Protein AF-A0A7S3AK53-F1 (afdb_monomer_lite)

Radius of gyration: 25.68 Å; chains: 1; bounding box: 41×92×66 Å

Foldseek 3Di:
DDPPPDPDQDAQWDFPDWDPADDPRAIWTWTAGPVRDIDIDGPVRVVQSVVCSVVVNPDDDPVRVVVVVVVVVVVVVVVVVVVVVVPDPDPDDDDPDPDPDDPPPPPDPPPDLAPDPVLVVVLVVLQDQDPVVPDDNPPVSVVVSVVVVVLSCVQCVCVVVVHPHDPQDPVNVVVVVCSRDPNNPPPPDDPPPPPPDDDDDD

Structure (mmCIF, N/CA/C/O backbone):
data_AF-A0A7S3AK53-F1
#
_entry.id   AF-A0A7S3AK53-F1
#
loop_
_atom_site.group_PDB
_atom_site.id
_atom_site.type_symbol
_atom_site.label_atom_id
_atom_site.label_alt_id
_atom_site.label_comp_id
_atom_site.label_asym_id
_atom_site.label_entity_id
_atom_site.label_seq_id
_atom_site.pdbx_PDB_ins_code
_atom_site.Cartn_x
_atom_site.Cartn_y
_atom_site.Cartn_z
_atom_site.occupancy
_atom_site.B_iso_or_equiv
_atom_site.auth_seq_id
_atom_site.auth_comp_id
_atom_site.auth_asym_id
_atom_site.auth_atom_id
_atom_site.pdbx_PDB_model_num
ATOM 1 N N . ALA A 1 1 ? 7.100 -29.894 -33.926 1.00 52.00 1 ALA A N 1
ATOM 2 C CA . ALA A 1 1 ? 5.990 -29.641 -32.998 1.00 52.00 1 ALA A CA 1
ATOM 3 C C . ALA A 1 1 ? 6.357 -28.354 -32.298 1.00 52.00 1 ALA A C 1
ATOM 5 O O . ALA A 1 1 ? 7.276 -28.372 -31.493 1.00 52.00 1 ALA A O 1
ATOM 6 N N . ASP A 1 2 ? 5.784 -27.243 -32.753 1.00 46.38 2 ASP A N 1
ATOM 7 C CA . ASP A 1 2 ? 5.937 -25.956 -32.084 1.00 46.38 2 ASP A CA 1
ATOM 8 C C . ASP A 1 2 ? 5.283 -26.077 -30.711 1.00 46.38 2 ASP A C 1
ATOM 10 O O . ASP A 1 2 ? 4.064 -26.236 -30.612 1.00 46.38 2 ASP A O 1
ATOM 14 N N . GLU A 1 3 ? 6.096 -26.067 -29.656 1.00 56.81 3 GLU A N 1
ATOM 15 C CA . GLU A 1 3 ? 5.596 -25.744 -28.330 1.00 56.81 3 GLU A CA 1
ATOM 16 C C . GLU A 1 3 ? 5.161 -24.284 -28.382 1.00 56.81 3 GLU A C 1
ATOM 18 O O . GLU A 1 3 ? 5.974 -23.366 -28.295 1.00 56.81 3 GLU A O 1
ATOM 23 N N . ALA A 1 4 ? 3.864 -24.072 -28.604 1.00 61.00 4 ALA A N 1
ATOM 24 C CA . ALA A 1 4 ? 3.230 -22.797 -28.338 1.00 61.00 4 ALA A CA 1
ATOM 25 C C . ALA A 1 4 ? 3.468 -22.494 -26.854 1.00 61.00 4 ALA A C 1
ATOM 27 O O . ALA A 1 4 ? 2.777 -23.034 -25.990 1.00 61.00 4 ALA A O 1
ATOM 28 N N . GLY A 1 5 ? 4.515 -21.711 -26.574 1.00 64.50 5 GLY A N 1
ATOM 29 C CA . GLY A 1 5 ? 4.883 -21.299 -25.229 1.00 64.50 5 GLY A CA 1
ATOM 30 C C . GLY A 1 5 ? 3.652 -20.723 -24.552 1.00 64.50 5 GLY A C 1
ATOM 31 O O . GLY A 1 5 ? 3.044 -19.782 -25.068 1.00 64.50 5 GLY A O 1
ATOM 32 N N . ALA A 1 6 ? 3.247 -21.340 -23.442 1.00 62.72 6 ALA A N 1
ATOM 33 C CA . ALA A 1 6 ? 2.155 -20.823 -22.639 1.00 62.72 6 ALA A CA 1
ATOM 34 C C . ALA A 1 6 ? 2.450 -19.347 -22.323 1.00 62.72 6 ALA A C 1
ATOM 36 O O . ALA A 1 6 ? 3.611 -19.012 -22.058 1.00 62.72 6 ALA A O 1
ATOM 37 N N . PRO A 1 7 ? 1.444 -18.459 -22.399 1.00 66.56 7 PRO A N 1
ATOM 38 C CA . PRO A 1 7 ? 1.654 -17.056 -22.086 1.00 66.56 7 PRO A CA 1
ATOM 39 C C . PRO A 1 7 ? 2.270 -16.968 -20.690 1.00 66.56 7 PRO A C 1
ATOM 41 O O . PRO A 1 7 ? 1.772 -17.599 -19.757 1.00 66.56 7 PRO A O 1
ATOM 44 N N . ALA A 1 8 ? 3.379 -16.235 -20.571 1.00 70.00 8 ALA A N 1
ATOM 45 C CA . ALA A 1 8 ? 3.994 -15.972 -19.281 1.00 70.00 8 ALA A CA 1
ATOM 46 C C . ALA A 1 8 ? 2.920 -15.361 -18.381 1.00 70.00 8 ALA A C 1
ATOM 48 O O . ALA A 1 8 ? 2.360 -14.312 -18.703 1.00 70.00 8 ALA A O 1
ATOM 49 N N . VAL A 1 9 ? 2.567 -16.069 -17.311 1.00 70.38 9 VAL A N 1
ATOM 50 C CA . VAL A 1 9 ? 1.555 -15.579 -16.386 1.00 70.38 9 VAL A CA 1
ATOM 51 C C . VAL A 1 9 ? 2.187 -14.426 -15.620 1.00 70.38 9 VAL A C 1
ATOM 53 O O . VAL A 1 9 ? 3.194 -14.612 -14.942 1.00 70.38 9 VAL A O 1
ATOM 56 N N . VAL A 1 10 ? 1.634 -13.230 -15.793 1.00 81.19 10 VAL A N 1
ATOM 57 C CA . VAL A 1 10 ? 2.108 -12.019 -15.123 1.00 81.19 10 VAL A CA 1
ATOM 58 C C . VAL A 1 10 ? 1.476 -11.980 -13.732 1.00 81.19 10 VAL A C 1
ATOM 60 O O . VAL A 1 10 ? 0.258 -12.092 -13.610 1.00 81.19 10 VAL A O 1
ATOM 63 N N . SER A 1 11 ? 2.303 -11.874 -12.694 1.00 87.62 11 SER A N 1
ATOM 64 C CA . SER A 1 11 ? 1.896 -11.687 -11.296 1.00 87.62 11 SER A CA 1
ATOM 65 C C . SER A 1 11 ? 2.537 -10.420 -10.748 1.00 87.62 11 SER A C 1
ATOM 67 O O . SER A 1 11 ? 3.698 -10.166 -11.061 1.00 87.62 11 SER A O 1
ATOM 69 N N . ASP A 1 12 ? 1.835 -9.707 -9.870 1.00 87.75 12 ASP A N 1
ATOM 70 C CA . ASP A 1 12 ? 2.357 -8.492 -9.226 1.00 87.75 12 ASP A CA 1
ATOM 71 C C . ASP A 1 12 ? 3.401 -8.791 -8.127 1.00 87.75 12 ASP A C 1
ATOM 73 O O . ASP A 1 12 ? 4.141 -7.909 -7.706 1.00 87.75 12 ASP A O 1
ATOM 77 N N . GLY A 1 13 ? 3.503 -10.043 -7.665 1.00 93.44 13 GLY A N 1
ATOM 78 C CA . GLY A 1 13 ? 4.504 -10.454 -6.681 1.00 93.44 13 GLY A CA 1
ATOM 79 C C . GLY A 1 13 ? 4.396 -11.920 -6.266 1.00 93.44 13 GLY A C 1
ATOM 80 O O . GLY A 1 13 ? 3.657 -12.706 -6.864 1.00 93.44 13 GLY A O 1
ATOM 81 N N . VAL A 1 14 ? 5.156 -12.290 -5.234 1.00 95.81 14 VAL A N 1
ATOM 82 C CA . VAL A 1 14 ? 5.250 -13.655 -4.697 1.00 95.81 14 VAL A CA 1
ATOM 83 C C . VAL A 1 14 ? 5.055 -13.640 -3.184 1.00 95.81 14 VAL A C 1
ATOM 85 O O . VAL A 1 14 ? 5.662 -12.837 -2.481 1.00 95.81 14 VAL A O 1
ATOM 88 N N . ILE A 1 15 ? 4.257 -14.578 -2.669 1.00 97.25 15 ILE A N 1
ATOM 89 C CA . ILE A 1 15 ? 4.170 -14.838 -1.229 1.00 97.25 15 ILE A CA 1
ATOM 90 C C . ILE A 1 15 ? 5.461 -15.525 -0.778 1.00 97.25 15 ILE A C 1
ATOM 92 O O . ILE A 1 15 ? 5.716 -16.681 -1.121 1.00 97.25 15 ILE A O 1
ATOM 96 N N . ALA A 1 16 ? 6.281 -14.804 -0.023 1.00 97.19 16 ALA A N 1
ATOM 97 C CA . ALA A 1 16 ? 7.589 -15.250 0.443 1.00 97.19 16 ALA A CA 1
ATOM 98 C C . ALA A 1 16 ? 7.561 -15.781 1.887 1.00 97.19 16 ALA A C 1
ATOM 100 O O . ALA A 1 16 ? 8.465 -16.517 2.286 1.00 97.19 16 ALA A O 1
ATOM 101 N N . GLY A 1 17 ? 6.526 -15.452 2.665 1.00 96.88 17 GLY A N 1
ATOM 102 C CA . GLY A 1 17 ? 6.406 -15.883 4.055 1.00 96.88 17 GLY A CA 1
ATOM 103 C C . GLY A 1 17 ? 4.968 -15.950 4.554 1.00 96.88 17 GLY A C 1
ATOM 104 O O . GLY A 1 17 ? 4.041 -15.440 3.930 1.00 96.88 17 GLY A O 1
ATOM 105 N N . TRP A 1 18 ? 4.791 -16.603 5.700 1.00 97.69 18 TRP A N 1
ATOM 106 C CA . TRP A 1 18 ? 3.517 -16.696 6.405 1.00 97.69 18 TRP A CA 1
ATOM 107 C C . TRP A 1 18 ? 3.760 -16.633 7.912 1.00 97.69 18 TRP A C 1
ATOM 109 O O . TRP A 1 18 ? 4.596 -17.368 8.445 1.00 97.69 18 TRP A O 1
ATOM 119 N N . LEU A 1 19 ? 3.010 -15.763 8.578 1.00 97.19 19 LEU A N 1
ATOM 120 C CA . LEU A 1 19 ? 2.943 -15.616 10.019 1.00 97.19 19 LEU A CA 1
ATOM 121 C C . LEU A 1 19 ? 1.582 -16.158 10.496 1.00 97.19 19 LEU A C 1
ATOM 123 O O . LEU A 1 19 ? 0.539 -15.633 10.094 1.00 97.19 19 LEU A O 1
ATOM 127 N N . PRO A 1 20 ? 1.550 -17.225 11.315 1.00 97.31 20 PRO A N 1
ATOM 128 C CA . PRO A 1 20 ? 0.297 -17.734 11.857 1.00 97.31 20 PRO A CA 1
ATOM 129 C C . PRO A 1 20 ? -0.343 -16.715 12.808 1.00 97.31 20 PRO A C 1
ATOM 131 O O . PRO A 1 20 ? 0.353 -15.918 13.428 1.00 97.31 20 PRO A O 1
ATOM 134 N N . ALA A 1 21 ? -1.667 -16.792 12.956 1.00 96.94 21 ALA A N 1
ATOM 135 C CA . ALA A 1 21 ? -2.402 -16.000 13.939 1.00 96.94 21 ALA A CA 1
ATOM 136 C C . ALA A 1 21 ? -1.905 -16.294 15.367 1.00 96.94 21 ALA A C 1
ATOM 138 O O . ALA A 1 21 ? -1.692 -17.460 15.723 1.00 96.94 21 ALA A O 1
ATOM 139 N N . GLU A 1 22 ? -1.777 -15.254 16.191 1.00 97.06 22 GLU A N 1
ATOM 140 C CA . GLU A 1 22 ? -1.340 -15.358 17.584 1.00 97.06 22 GLU A CA 1
ATOM 141 C C . GLU A 1 22 ? -2.233 -14.502 18.494 1.00 97.06 22 GLU A C 1
ATOM 143 O O . GLU A 1 22 ? -2.277 -13.281 18.401 1.00 97.06 22 GLU A O 1
ATOM 148 N N . GLY A 1 23 ? -2.966 -15.150 19.405 1.00 95.31 23 GLY A N 1
ATOM 149 C CA . GLY A 1 23 ? -3.881 -14.452 20.310 1.00 95.31 23 GLY A CA 1
ATOM 150 C C . GLY A 1 23 ? -5.032 -13.769 19.566 1.00 95.31 23 GLY A C 1
ATOM 151 O O . GLY A 1 23 ? -5.840 -14.450 18.935 1.00 95.31 23 GLY A O 1
ATOM 152 N N . ASP A 1 24 ? -5.104 -12.443 19.691 1.00 94.75 24 ASP A N 1
ATOM 153 C CA . ASP A 1 24 ? -6.091 -11.597 19.008 1.00 94.75 24 ASP A CA 1
ATOM 154 C C . ASP A 1 24 ? -5.589 -11.091 17.639 1.00 94.75 24 ASP A C 1
ATOM 156 O O . ASP A 1 24 ? -6.351 -10.448 16.913 1.00 94.75 24 ASP A O 1
ATOM 160 N N . ASP A 1 25 ? -4.332 -11.378 17.280 1.00 94.38 25 ASP A N 1
ATOM 161 C CA . ASP A 1 25 ? -3.740 -10.980 16.004 1.00 94.38 25 ASP A CA 1
ATOM 162 C C . ASP A 1 25 ? -4.103 -11.981 14.896 1.00 94.38 25 ASP A C 1
ATOM 164 O O . ASP A 1 25 ? -4.091 -13.204 15.084 1.00 94.38 25 ASP A O 1
ATOM 168 N N . GLU A 1 26 ? -4.430 -11.459 13.714 1.00 95.56 26 GLU A N 1
ATOM 169 C CA . GLU A 1 26 ? -4.753 -12.269 12.543 1.00 95.56 26 GLU A CA 1
ATOM 170 C C . GLU A 1 26 ? -3.503 -12.852 11.869 1.00 95.56 26 GLU A C 1
ATOM 172 O O . GLU A 1 26 ? -2.379 -12.403 12.083 1.00 95.56 26 GLU A O 1
ATOM 177 N N . ALA A 1 27 ? -3.694 -13.898 11.063 1.00 97.50 27 ALA A N 1
ATOM 178 C CA . ALA A 1 27 ? -2.603 -14.450 10.269 1.00 97.50 27 ALA A CA 1
ATOM 179 C C . ALA A 1 27 ? -2.217 -13.469 9.154 1.00 97.50 27 ALA A C 1
ATOM 181 O O . ALA A 1 27 ? -3.100 -12.885 8.524 1.00 97.50 27 ALA A O 1
ATOM 182 N N . LEU A 1 28 ? -0.917 -13.359 8.880 1.00 97.94 28 LEU A N 1
ATOM 183 C CA . LEU A 1 28 ? -0.369 -12.474 7.853 1.00 97.94 28 LEU A CA 1
ATOM 184 C C . LEU A 1 28 ? 0.479 -13.258 6.849 1.00 97.94 28 LEU A C 1
ATOM 186 O O . LEU A 1 28 ? 1.151 -14.232 7.193 1.00 97.94 28 LEU A O 1
ATOM 190 N N . TRP A 1 29 ? 0.463 -12.828 5.597 1.00 98.38 29 TRP A N 1
ATOM 191 C CA . TRP A 1 29 ? 1.249 -13.379 4.504 1.00 98.38 29 TRP A CA 1
ATOM 192 C C . TRP A 1 29 ? 2.168 -12.302 3.964 1.00 98.38 29 TRP A C 1
ATOM 194 O O . TRP A 1 29 ? 1.720 -11.265 3.497 1.00 98.38 29 TRP A O 1
ATOM 204 N N . TYR A 1 30 ? 3.459 -12.583 3.993 1.00 97.94 30 TYR A N 1
ATOM 205 C CA . TYR A 1 30 ? 4.471 -11.658 3.522 1.00 97.94 30 TYR A CA 1
ATOM 206 C C . TYR A 1 30 ? 4.622 -11.797 2.004 1.00 97.94 30 TYR A C 1
ATOM 208 O O . TYR A 1 30 ? 4.977 -12.875 1.509 1.00 97.94 30 TYR A O 1
ATOM 216 N N . MET A 1 31 ? 4.331 -10.722 1.274 1.00 97.38 31 MET A N 1
ATOM 217 C CA . MET A 1 31 ? 4.410 -10.609 -0.180 1.00 97.38 31 MET A CA 1
ATOM 218 C C . MET A 1 31 ? 5.578 -9.709 -0.586 1.00 97.38 31 MET A C 1
ATOM 220 O O . MET A 1 31 ? 5.792 -8.645 -0.012 1.00 97.38 31 MET A O 1
ATOM 224 N N . VAL A 1 32 ? 6.313 -10.138 -1.612 1.00 97.00 32 VAL A N 1
ATOM 225 C CA . VAL A 1 32 ? 7.367 -9.347 -2.256 1.00 97.00 32 VAL A CA 1
ATOM 226 C C . VAL A 1 32 ? 6.955 -9.078 -3.699 1.00 97.00 32 VAL A C 1
ATOM 228 O O . VAL A 1 32 ? 6.713 -10.022 -4.459 1.00 97.00 32 VAL A O 1
ATOM 231 N N . HIS A 1 33 ? 6.858 -7.803 -4.062 1.00 93.50 33 HIS A N 1
ATOM 232 C CA . HIS A 1 33 ? 6.556 -7.340 -5.413 1.00 93.50 33 HIS A CA 1
ATOM 233 C C . HIS A 1 33 ? 7.768 -7.449 -6.345 1.00 93.50 33 HIS A C 1
ATOM 235 O O . HIS A 1 33 ? 8.908 -7.641 -5.915 1.00 93.50 33 HIS A O 1
ATOM 241 N N . ASP A 1 34 ? 7.527 -7.356 -7.651 1.00 91.31 34 ASP A N 1
ATOM 242 C CA . ASP A 1 34 ? 8.571 -7.436 -8.679 1.00 91.31 34 ASP A CA 1
ATOM 243 C C . ASP A 1 34 ? 9.552 -6.247 -8.661 1.00 91.31 34 ASP A C 1
ATOM 245 O O . ASP A 1 34 ? 10.711 -6.393 -9.058 1.00 91.31 34 ASP A O 1
ATOM 249 N N . ASP A 1 35 ? 9.118 -5.095 -8.151 1.00 88.56 35 ASP A N 1
ATOM 250 C CA . ASP A 1 35 ? 9.942 -3.906 -7.920 1.00 88.56 35 ASP A CA 1
ATOM 251 C C . ASP A 1 35 ? 10.745 -3.948 -6.605 1.00 88.56 35 ASP A C 1
ATOM 253 O O . ASP A 1 35 ? 11.570 -3.062 -6.355 1.00 88.56 35 ASP A O 1
ATOM 257 N N . GLY A 1 36 ? 10.565 -5.008 -5.811 1.00 92.50 36 GLY A N 1
ATOM 258 C CA . GLY A 1 36 ? 11.203 -5.199 -4.515 1.00 92.50 36 GLY A CA 1
ATOM 259 C C . GLY A 1 36 ? 10.489 -4.509 -3.353 1.00 92.50 36 GLY A C 1
ATOM 260 O O . GLY A 1 36 ? 11.028 -4.544 -2.247 1.00 92.50 36 GLY A O 1
ATOM 261 N N . ASP A 1 37 ? 9.316 -3.899 -3.569 1.00 92.94 37 ASP A N 1
ATOM 262 C CA . ASP A 1 37 ? 8.464 -3.456 -2.467 1.00 92.94 37 ASP A CA 1
ATOM 263 C C . ASP A 1 37 ? 7.910 -4.678 -1.705 1.00 92.94 37 ASP A C 1
ATOM 265 O O . ASP A 1 37 ? 7.676 -5.754 -2.261 1.00 92.94 37 ASP A O 1
ATOM 269 N N . GLU A 1 38 ? 7.722 -4.507 -0.399 1.00 96.12 38 GLU A N 1
ATOM 270 C CA . GLU A 1 38 ? 7.315 -5.565 0.526 1.00 96.12 38 GLU A CA 1
ATOM 271 C C . GLU A 1 38 ? 6.013 -5.163 1.228 1.00 96.12 38 GLU A C 1
ATOM 273 O O . GLU A 1 38 ? 5.897 -4.037 1.726 1.00 96.12 38 GLU A O 1
ATOM 278 N N . GLU A 1 39 ? 5.044 -6.077 1.288 1.00 95.31 39 GLU A N 1
ATOM 279 C CA . GLU A 1 39 ? 3.745 -5.864 1.934 1.00 95.31 39 GLU A CA 1
ATOM 280 C C . GLU A 1 39 ? 3.320 -7.106 2.735 1.00 95.31 39 GLU A C 1
ATOM 282 O O . GLU A 1 39 ? 3.565 -8.241 2.327 1.00 95.31 39 GLU A O 1
ATOM 287 N N . ASP A 1 40 ? 2.667 -6.894 3.878 1.00 97.38 40 ASP A N 1
ATOM 288 C CA . ASP A 1 40 ? 2.007 -7.954 4.642 1.00 97.38 40 ASP A CA 1
ATOM 289 C C . ASP A 1 40 ? 0.517 -7.950 4.297 1.00 97.38 40 ASP A C 1
ATOM 291 O O . ASP A 1 40 ? -0.142 -6.918 4.424 1.00 97.38 40 ASP A O 1
ATOM 295 N N . LEU A 1 41 ? -0.000 -9.100 3.876 1.00 97.31 41 LEU A N 1
ATOM 296 C CA . LEU A 1 41 ? -1.393 -9.295 3.492 1.00 97.31 41 LEU A CA 1
ATOM 297 C C . LEU A 1 41 ? -2.143 -10.109 4.538 1.00 97.31 41 LEU A C 1
ATOM 299 O O . LEU A 1 41 ? -1.621 -11.101 5.050 1.00 97.31 41 LEU A O 1
ATOM 303 N N . ASP A 1 42 ? -3.397 -9.766 4.792 1.00 97.25 42 ASP A N 1
ATOM 304 C CA . ASP A 1 42 ? -4.290 -10.624 5.568 1.00 97.25 42 ASP A CA 1
ATOM 305 C C . ASP A 1 42 ? -4.885 -11.776 4.723 1.00 97.25 42 ASP A C 1
ATOM 307 O O . ASP A 1 42 ? -4.704 -11.884 3.505 1.00 97.25 42 ASP A O 1
ATOM 311 N N . ALA A 1 43 ? -5.625 -12.681 5.371 1.00 96.94 43 ALA A N 1
ATOM 312 C CA . ALA A 1 43 ? -6.207 -13.854 4.710 1.00 96.94 43 ALA A CA 1
ATOM 313 C C . ALA A 1 43 ? -7.207 -13.503 3.592 1.00 96.94 43 ALA A C 1
ATOM 315 O O . ALA A 1 43 ? -7.353 -14.256 2.623 1.00 96.94 43 ALA A O 1
ATOM 316 N N . ILE A 1 44 ? -7.936 -12.395 3.744 1.00 97.19 44 ILE A N 1
ATOM 317 C CA . ILE A 1 44 ? -8.929 -11.929 2.776 1.00 97.19 44 ILE A CA 1
ATOM 318 C C . ILE A 1 44 ? -8.207 -11.335 1.564 1.00 97.19 44 ILE A C 1
ATOM 320 O O . ILE A 1 44 ? -8.545 -11.683 0.431 1.00 97.19 44 ILE A O 1
ATOM 324 N N . GLU A 1 45 ? -7.186 -10.511 1.790 1.00 97.25 45 GLU A N 1
ATOM 325 C CA . GLU A 1 45 ? -6.348 -9.916 0.745 1.00 97.25 45 GLU A CA 1
ATOM 326 C C . GLU A 1 45 ? -5.635 -10.983 -0.092 1.00 97.25 45 GLU A C 1
ATOM 328 O O . GLU A 1 45 ? -5.700 -10.940 -1.322 1.00 97.25 45 GLU A O 1
ATOM 333 N N . VAL A 1 46 ? -5.057 -12.010 0.542 1.00 97.00 46 VAL A N 1
ATOM 334 C CA . VAL A 1 46 ? -4.471 -13.161 -0.171 1.00 97.00 46 VAL A CA 1
ATOM 335 C C . VAL A 1 46 ? -5.524 -13.899 -0.992 1.00 97.00 46 VAL A C 1
ATOM 337 O O . VAL A 1 46 ? -5.270 -14.273 -2.139 1.00 97.00 46 VAL A O 1
ATOM 340 N N . GLY A 1 47 ? -6.723 -14.098 -0.437 1.00 96.88 47 GLY A N 1
ATOM 341 C CA . GLY A 1 47 ? -7.834 -14.724 -1.152 1.00 96.88 47 GLY A CA 1
ATOM 342 C C . GLY A 1 47 ? -8.210 -13.960 -2.423 1.00 96.88 47 GLY A C 1
ATOM 343 O O . GLY A 1 47 ? -8.391 -14.568 -3.481 1.00 96.88 47 GLY A O 1
ATOM 344 N N . PHE A 1 48 ? -8.269 -12.631 -2.339 1.00 96.56 48 PHE A N 1
ATOM 345 C CA . PHE A 1 48 ? -8.507 -11.769 -3.492 1.00 96.56 48 PHE A CA 1
ATOM 346 C C . PHE A 1 48 ? -7.357 -11.802 -4.499 1.00 96.56 48 PHE A C 1
ATOM 348 O O . PHE A 1 48 ? -7.615 -11.964 -5.689 1.00 96.56 48 PHE A O 1
ATOM 355 N N . ALA A 1 49 ? -6.102 -11.731 -4.049 1.00 94.56 49 ALA A N 1
ATOM 356 C CA . ALA A 1 49 ? -4.930 -11.793 -4.921 1.00 94.56 49 ALA A CA 1
ATOM 357 C C . ALA A 1 49 ? -4.872 -13.111 -5.716 1.00 94.56 49 ALA A C 1
ATOM 359 O O . ALA A 1 49 ? -4.698 -13.101 -6.936 1.00 94.56 49 ALA A O 1
ATOM 360 N N . VAL A 1 50 ? -5.106 -14.250 -5.053 1.00 94.88 50 VAL A N 1
ATOM 361 C CA . VAL A 1 50 ? -5.139 -15.571 -5.702 1.00 94.88 50 VAL A CA 1
ATOM 362 C C . VAL A 1 50 ? -6.293 -15.674 -6.702 1.00 94.88 50 VAL A C 1
ATOM 364 O O . VAL A 1 50 ? -6.099 -16.190 -7.804 1.00 94.88 50 VAL A O 1
ATOM 367 N N . ALA A 1 51 ? -7.482 -15.170 -6.355 1.00 95.06 51 ALA A N 1
ATOM 368 C CA . ALA A 1 51 ? -8.625 -15.155 -7.267 1.00 95.06 51 ALA A CA 1
ATOM 369 C C . ALA A 1 51 ? -8.372 -14.251 -8.486 1.00 95.06 51 ALA A C 1
ATOM 371 O O . ALA A 1 51 ? -8.617 -14.665 -9.618 1.00 95.06 51 ALA A O 1
ATOM 372 N N . ASN A 1 52 ? -7.820 -13.053 -8.273 1.00 93.75 52 ASN A N 1
ATOM 373 C CA . ASN A 1 52 ? -7.445 -12.123 -9.337 1.00 93.75 52 ASN A CA 1
ATOM 374 C C . ASN A 1 52 ? -6.434 -12.750 -10.296 1.00 93.75 52 ASN A C 1
ATOM 376 O O . ASN A 1 52 ? -6.631 -12.686 -11.508 1.00 93.75 52 ASN A O 1
ATOM 380 N N . TYR A 1 53 ? -5.413 -13.423 -9.764 1.00 92.44 53 TYR A N 1
ATOM 381 C CA . TYR A 1 53 ? -4.424 -14.133 -10.566 1.00 92.44 53 TYR A CA 1
ATOM 382 C C . TYR A 1 53 ? -5.046 -15.280 -11.375 1.00 92.44 53 TYR A C 1
ATOM 384 O O . TYR A 1 53 ? -4.823 -15.383 -12.581 1.00 92.44 53 TYR A O 1
ATOM 392 N N . ALA A 1 54 ? -5.877 -16.114 -10.741 1.00 92.00 54 ALA A N 1
ATOM 393 C CA . ALA A 1 54 ? -6.536 -17.242 -11.402 1.00 92.00 54 ALA A CA 1
ATOM 394 C C . ALA A 1 54 ? -7.512 -16.803 -12.510 1.00 92.00 54 ALA A C 1
ATOM 396 O O . ALA A 1 54 ? -7.664 -17.497 -13.516 1.00 92.00 54 ALA A O 1
ATOM 397 N N . GLU A 1 55 ? -8.166 -15.654 -12.334 1.00 92.56 55 GLU A N 1
ATOM 398 C CA . GLU A 1 55 ? -9.126 -15.084 -13.285 1.00 92.56 55 GLU A CA 1
ATOM 399 C C . GLU A 1 55 ? -8.489 -14.100 -14.285 1.00 92.56 55 GLU A C 1
ATOM 401 O O . GLU A 1 55 ? -9.171 -13.621 -15.192 1.00 92.56 55 GLU A O 1
ATOM 406 N N . GLY A 1 56 ? -7.197 -13.781 -14.140 1.00 90.69 56 GLY A N 1
ATOM 407 C CA . GLY A 1 56 ? -6.503 -12.786 -14.964 1.00 90.69 56 GLY A CA 1
ATOM 408 C C . GLY A 1 56 ? -7.066 -11.366 -14.816 1.00 90.69 56 GLY A C 1
ATOM 409 O O . GLY A 1 56 ? -7.070 -10.597 -15.780 1.00 90.69 56 GLY A O 1
ATOM 410 N N . ARG A 1 57 ? -7.593 -11.016 -13.635 1.00 91.00 57 ARG A N 1
ATOM 411 C CA . ARG A 1 57 ? -8.151 -9.687 -13.351 1.00 91.00 57 ARG A CA 1
ATOM 412 C C . ARG A 1 57 ? -7.050 -8.736 -12.907 1.00 91.00 57 ARG A C 1
ATOM 414 O O . ARG A 1 57 ? -6.319 -9.022 -11.970 1.00 91.00 57 ARG A O 1
ATOM 421 N N . SER A 1 58 ? -7.011 -7.560 -13.524 1.00 86.81 58 SER A N 1
ATOM 422 C CA . SER A 1 58 ? -6.093 -6.470 -13.167 1.00 86.81 58 SER A CA 1
ATOM 423 C C . SER A 1 58 ? -6.781 -5.328 -12.405 1.00 86.81 58 SER A C 1
ATOM 425 O O . SER A 1 58 ? -6.236 -4.232 -12.292 1.00 86.81 58 SER A O 1
ATOM 427 N N . SER A 1 59 ? -8.032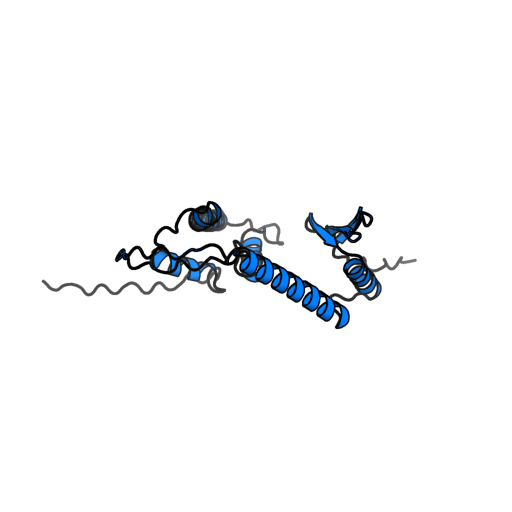 -5.520 -11.978 1.00 88.06 59 SER A N 1
ATOM 428 C CA . SER A 1 59 ? -8.858 -4.487 -11.347 1.00 88.06 59 SER A CA 1
ATOM 429 C C . SER A 1 59 ? -9.686 -5.068 -10.211 1.00 88.06 59 SER A C 1
ATOM 431 O O . SER A 1 59 ? -10.218 -6.168 -10.361 1.00 88.06 59 SER A O 1
ATOM 433 N N . HIS A 1 60 ? -9.874 -4.287 -9.143 1.00 88.31 60 HIS A N 1
ATOM 434 C CA . HIS A 1 60 ? -10.666 -4.706 -7.991 1.00 88.31 60 HIS A CA 1
ATOM 435 C C . HIS A 1 60 ? -12.103 -5.074 -8.359 1.00 88.31 60 HIS A C 1
ATOM 437 O O . HIS A 1 60 ? -12.784 -4.341 -9.084 1.00 88.31 60 HIS A O 1
ATOM 443 N N . CYS A 1 61 ? -12.586 -6.178 -7.794 1.00 92.88 61 CYS A N 1
ATOM 444 C CA . CYS A 1 61 ? -14.008 -6.492 -7.803 1.00 92.88 61 CYS A CA 1
ATOM 445 C C . CYS A 1 61 ? -14.780 -5.661 -6.757 1.00 92.88 61 CYS A C 1
ATOM 447 O O . CYS A 1 61 ? -14.203 -4.965 -5.920 1.00 92.88 61 CYS A O 1
ATOM 449 N N . GLU A 1 62 ? -16.114 -5.729 -6.785 1.00 95.81 62 GLU A N 1
ATOM 450 C CA . GLU A 1 62 ? -16.962 -5.003 -5.827 1.00 95.81 62 GLU A CA 1
ATOM 451 C C . GLU A 1 62 ? -16.703 -5.436 -4.373 1.00 95.81 62 GLU A C 1
ATOM 453 O O . GLU A 1 62 ? -16.671 -4.597 -3.472 1.00 95.81 62 GLU A O 1
ATOM 458 N N . ALA A 1 63 ? -16.450 -6.730 -4.149 1.00 96.06 63 ALA A N 1
ATOM 459 C CA . ALA A 1 63 ? -16.131 -7.261 -2.826 1.00 96.06 63 ALA A CA 1
ATOM 460 C C . ALA A 1 63 ? -14.781 -6.739 -2.301 1.00 96.06 63 ALA A C 1
ATOM 462 O O . ALA A 1 63 ? -14.701 -6.324 -1.146 1.00 96.06 63 ALA A O 1
ATOM 463 N N . GLU A 1 64 ? -13.756 -6.686 -3.157 1.00 95.94 64 GLU A N 1
ATOM 464 C CA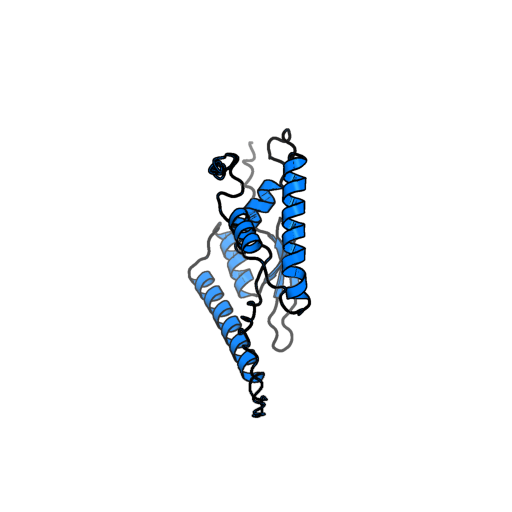 . GLU A 1 64 ? -12.448 -6.088 -2.846 1.00 95.94 64 GLU A CA 1
ATOM 465 C C . GLU A 1 64 ? -12.586 -4.604 -2.503 1.00 95.94 64 GLU A C 1
ATOM 467 O O . GLU A 1 64 ? -12.091 -4.143 -1.476 1.00 95.94 64 GLU A O 1
ATOM 472 N N . ALA A 1 65 ? -13.330 -3.849 -3.313 1.00 93.56 65 ALA A N 1
ATOM 473 C CA . ALA A 1 65 ? -13.554 -2.429 -3.064 1.00 93.56 65 ALA A CA 1
ATOM 474 C C . ALA A 1 65 ? -14.279 -2.178 -1.728 1.00 93.56 65 ALA A C 1
ATOM 476 O O . ALA A 1 65 ? -13.917 -1.262 -0.985 1.00 93.56 65 ALA A O 1
ATOM 477 N N . ALA A 1 66 ? -15.280 -3.000 -1.399 1.00 96.44 66 ALA A N 1
ATOM 478 C CA . ALA A 1 66 ? -15.987 -2.925 -0.124 1.00 96.44 66 ALA A CA 1
ATOM 479 C C . ALA A 1 66 ? -15.074 -3.265 1.065 1.00 96.44 66 ALA A C 1
ATOM 481 O O . ALA A 1 66 ? -15.155 -2.608 2.107 1.00 96.44 66 ALA A O 1
ATOM 482 N N . TYR A 1 67 ? -14.187 -4.251 0.903 1.00 94.94 67 TYR A N 1
ATOM 483 C CA . TYR A 1 67 ? -13.196 -4.616 1.910 1.00 94.94 67 TYR A CA 1
ATOM 484 C C . TYR A 1 67 ? -12.237 -3.458 2.204 1.00 94.94 67 TYR A C 1
ATOM 486 O O . TYR A 1 67 ? -12.154 -2.994 3.342 1.00 94.94 67 TYR A O 1
ATOM 494 N N . VAL A 1 68 ? -11.615 -2.901 1.163 1.00 91.88 68 VAL A N 1
ATOM 495 C CA . VAL A 1 68 ? -10.700 -1.755 1.278 1.00 91.88 68 VAL A CA 1
ATOM 496 C C . VAL A 1 68 ? -11.394 -0.555 1.934 1.00 91.88 68 VAL A C 1
ATOM 498 O O . VAL A 1 68 ? -10.825 0.103 2.808 1.00 91.88 68 VAL A O 1
ATOM 501 N N . ALA A 1 69 ? -12.654 -0.282 1.576 1.00 93.88 69 ALA A N 1
ATOM 502 C CA . ALA A 1 69 ? -13.432 0.791 2.193 1.00 93.88 69 ALA A CA 1
ATOM 503 C C . ALA A 1 69 ? -13.671 0.560 3.696 1.00 93.88 69 ALA A C 1
ATOM 505 O O . ALA A 1 69 ? -13.599 1.507 4.485 1.00 93.88 69 ALA A O 1
ATOM 506 N N . LYS A 1 70 ? -13.925 -0.689 4.109 1.00 95.62 70 LYS A N 1
ATOM 507 C CA . LYS A 1 70 ? -14.093 -1.062 5.520 1.00 95.62 70 LYS A CA 1
ATOM 508 C C . LYS A 1 70 ? -12.797 -0.848 6.307 1.00 95.62 70 LYS A C 1
ATOM 510 O O . LYS A 1 70 ? -12.843 -0.188 7.346 1.00 95.62 70 LYS A O 1
ATOM 515 N N . VAL A 1 71 ? -11.664 -1.338 5.802 1.00 93.00 71 VAL A N 1
ATOM 516 C CA . VAL A 1 71 ? -10.345 -1.176 6.444 1.00 93.00 71 VAL A CA 1
ATOM 517 C C . VAL A 1 71 ? -10.000 0.311 6.597 1.00 93.00 71 VAL A C 1
ATOM 519 O O . VAL A 1 71 ? -9.638 0.770 7.682 1.00 93.00 71 VAL A O 1
ATOM 522 N N . ALA A 1 72 ? -10.219 1.113 5.550 1.00 91.06 72 ALA A N 1
ATOM 523 C CA . ALA A 1 72 ? -9.991 2.557 5.595 1.00 91.06 72 ALA A CA 1
ATOM 524 C C . ALA A 1 72 ? -10.896 3.279 6.617 1.00 91.06 72 ALA A C 1
ATOM 526 O O . ALA A 1 72 ? -10.448 4.191 7.329 1.00 91.06 72 ALA A O 1
ATOM 527 N N . ALA A 1 73 ? -12.167 2.876 6.718 1.00 92.75 73 ALA A N 1
ATOM 528 C CA . ALA A 1 73 ? -13.101 3.424 7.698 1.00 92.75 73 ALA A CA 1
ATOM 529 C C . ALA A 1 73 ? -12.688 3.073 9.138 1.00 92.75 73 ALA A C 1
ATOM 531 O O . ALA A 1 73 ? -12.751 3.927 10.026 1.00 92.75 73 ALA A O 1
ATOM 532 N N . GLU A 1 74 ? -12.214 1.850 9.371 1.00 93.12 74 GLU A N 1
ATOM 533 C CA . GLU A 1 74 ? -11.720 1.407 10.672 1.00 93.12 74 GLU A CA 1
ATOM 534 C C . GLU A 1 74 ? -10.441 2.137 11.096 1.00 93.12 74 GLU A C 1
ATOM 536 O O . GLU A 1 74 ? -10.376 2.659 12.213 1.00 93.12 74 GLU A O 1
ATOM 541 N N . ALA A 1 75 ? -9.470 2.280 10.192 1.00 90.75 75 ALA A N 1
ATOM 542 C CA . ALA A 1 75 ? -8.264 3.067 10.441 1.00 90.75 75 ALA A CA 1
ATOM 543 C C . ALA A 1 75 ? -8.601 4.527 10.806 1.00 90.75 75 ALA A C 1
ATOM 545 O O . ALA A 1 75 ? -8.036 5.108 11.743 1.00 90.75 75 ALA A O 1
ATOM 546 N N . SER A 1 76 ? -9.585 5.111 10.114 1.00 91.06 76 SER A N 1
ATOM 547 C CA . SER A 1 76 ? -10.087 6.461 10.397 1.00 91.06 76 SER A CA 1
ATOM 548 C C . SER A 1 76 ? -10.760 6.548 11.772 1.00 91.06 76 SER A C 1
ATOM 550 O O . SER A 1 76 ? -10.516 7.495 12.526 1.00 91.06 76 SER A O 1
ATOM 552 N N . ARG A 1 77 ? -11.572 5.545 12.136 1.00 93.31 77 ARG A N 1
ATOM 553 C CA . ARG A 1 77 ? -12.214 5.443 13.456 1.00 93.31 77 ARG A CA 1
ATOM 554 C C . ARG A 1 77 ? -11.175 5.357 14.573 1.00 93.31 77 ARG A C 1
ATOM 556 O O . ARG A 1 77 ? -11.240 6.155 15.505 1.00 93.31 77 ARG A O 1
ATOM 563 N N . ARG A 1 78 ? -10.186 4.467 14.440 1.00 90.81 78 ARG A N 1
ATOM 564 C CA . ARG A 1 78 ? -9.096 4.287 15.414 1.00 90.81 78 ARG A CA 1
ATOM 565 C C . ARG A 1 78 ? -8.291 5.571 15.603 1.00 90.81 78 ARG A C 1
ATOM 567 O O . ARG A 1 78 ? -7.975 5.958 16.724 1.00 90.81 78 ARG A O 1
ATOM 574 N N . THR A 1 79 ? -8.018 6.284 14.511 1.00 87.31 79 THR A N 1
ATOM 575 C CA . THR A 1 79 ? -7.324 7.580 14.555 1.00 87.31 79 THR A CA 1
ATOM 576 C C . THR A 1 79 ? -8.129 8.634 15.324 1.00 87.31 79 THR A C 1
ATOM 578 O O . THR A 1 79 ? -7.566 9.380 16.127 1.00 87.31 79 THR A O 1
ATOM 581 N N . ARG A 1 80 ? -9.451 8.696 15.116 1.00 92.19 80 ARG A N 1
ATOM 582 C CA . ARG A 1 80 ? -10.339 9.618 15.843 1.00 92.19 80 ARG A CA 1
ATOM 583 C C . ARG A 1 80 ? -10.419 9.282 17.332 1.00 92.19 80 ARG A C 1
ATOM 585 O O . ARG A 1 80 ? -10.382 10.189 18.157 1.00 92.19 80 ARG A O 1
ATOM 592 N N . GLU A 1 81 ? -10.514 8.004 17.671 1.00 92.75 81 GLU A N 1
ATOM 593 C CA . GLU A 1 81 ? -10.570 7.535 19.056 1.00 92.75 81 GLU A CA 1
ATOM 594 C C . GLU A 1 81 ? -9.286 7.869 19.825 1.00 92.75 81 GLU A C 1
ATOM 596 O O . GLU A 1 81 ? -9.350 8.469 20.897 1.00 92.75 81 GLU A O 1
ATOM 601 N N . LEU A 1 82 ? -8.118 7.613 19.225 1.00 88.56 82 LEU A N 1
ATOM 602 C CA . LEU A 1 82 ? -6.824 8.011 19.789 1.00 88.56 82 LEU A CA 1
ATOM 603 C C . LEU A 1 82 ? -6.710 9.527 19.997 1.00 88.56 82 LEU A C 1
ATOM 605 O O . LEU A 1 82 ? -6.103 9.971 20.972 1.00 88.56 82 LEU A O 1
ATOM 609 N N . ARG A 1 83 ? -7.297 10.337 19.104 1.00 87.94 83 ARG A N 1
ATOM 610 C CA . ARG A 1 83 ? -7.344 11.797 19.272 1.00 87.94 83 ARG A CA 1
ATOM 611 C C . ARG A 1 83 ? -8.219 12.202 20.459 1.00 87.94 83 ARG A C 1
ATOM 613 O O . ARG A 1 83 ? -7.818 13.084 21.209 1.00 87.94 83 ARG A O 1
ATOM 620 N N . ASN A 1 84 ? -9.374 11.563 20.637 1.00 87.31 84 ASN A N 1
ATOM 621 C CA . ASN A 1 84 ? -10.281 11.860 21.746 1.00 87.31 84 ASN A CA 1
ATOM 622 C C . ASN A 1 84 ? -9.675 11.473 23.106 1.00 87.31 84 ASN A C 1
ATOM 624 O O . ASN A 1 84 ? -9.808 12.231 24.059 1.00 87.31 84 ASN A O 1
ATOM 628 N N . LEU A 1 85 ? -8.964 10.344 23.188 1.00 86.00 85 LEU A N 1
ATOM 629 C CA . LEU A 1 85 ? -8.283 9.893 24.412 1.00 86.00 85 LEU A CA 1
ATOM 630 C C . LEU A 1 85 ? -7.181 10.853 24.885 1.00 86.00 85 LEU A C 1
ATOM 632 O O . LEU A 1 85 ? -6.894 10.915 26.075 1.00 86.00 85 LEU A O 1
ATOM 636 N N . LYS A 1 86 ? -6.559 11.598 23.966 1.00 81.12 86 LYS A N 1
ATOM 637 C CA . LYS A 1 86 ? -5.456 12.519 24.276 1.00 81.12 86 LYS A CA 1
ATOM 638 C C . LYS A 1 86 ? -5.913 13.953 24.593 1.00 81.12 86 LYS A C 1
ATOM 640 O O . LYS A 1 86 ? -5.077 14.775 24.938 1.00 81.12 86 LYS A O 1
ATOM 645 N N . GLY A 1 87 ? -7.204 14.264 24.458 1.00 61.81 87 GLY A N 1
ATOM 646 C CA . GLY A 1 87 ? -7.744 15.630 24.528 1.00 61.81 87 GLY A CA 1
ATOM 647 C C . GLY A 1 87 ? -8.539 15.970 25.792 1.00 61.81 87 GLY A C 1
ATOM 648 O O . GLY A 1 87 ? -9.460 16.771 25.696 1.00 61.81 87 GLY A O 1
ATOM 649 N N . SER A 1 88 ? -8.247 15.345 26.936 1.00 56.81 88 SER A N 1
ATOM 650 C CA . SER A 1 88 ? -9.017 15.522 28.183 1.00 56.81 88 SER A CA 1
ATOM 651 C C . SER A 1 88 ? -8.212 16.138 29.339 1.00 56.81 88 SER A C 1
ATOM 653 O O . SER A 1 88 ? -8.641 16.007 30.480 1.00 56.81 88 SER A O 1
ATOM 655 N N . ASP A 1 89 ? -7.064 16.767 29.071 1.00 56.94 89 ASP A N 1
ATOM 656 C CA . ASP A 1 89 ? -6.145 17.227 30.129 1.00 56.94 89 ASP A CA 1
ATOM 657 C C . ASP A 1 89 ? -5.520 18.600 29.813 1.00 56.94 89 ASP A C 1
ATOM 659 O O . ASP A 1 89 ? -4.327 18.811 29.997 1.00 56.94 89 ASP A O 1
ATOM 663 N N . ASP A 1 90 ? -6.329 19.529 29.294 1.00 56.28 90 ASP A N 1
ATOM 664 C CA . ASP A 1 90 ? -6.034 20.964 29.396 1.00 56.28 90 ASP A CA 1
ATOM 665 C C . ASP A 1 90 ? -7.081 21.587 30.326 1.00 56.28 90 ASP A C 1
ATOM 667 O O . ASP A 1 90 ? -8.141 22.062 29.908 1.00 56.28 90 ASP A O 1
ATOM 671 N N . ASP A 1 91 ? -6.766 21.477 31.618 1.00 55.78 91 ASP A N 1
ATOM 672 C CA . ASP A 1 91 ? -7.157 22.418 32.662 1.00 55.78 91 ASP A CA 1
ATOM 673 C C . ASP A 1 91 ? -6.786 23.842 32.204 1.00 55.78 91 ASP A C 1
ATOM 675 O O . ASP A 1 91 ? -5.618 24.216 32.148 1.00 55.78 91 ASP A O 1
ATOM 679 N N . ASP A 1 92 ? -7.804 24.594 31.800 1.00 60.22 92 ASP A N 1
ATOM 680 C CA . ASP A 1 92 ? -8.144 25.939 32.284 1.00 60.22 92 ASP A CA 1
ATOM 681 C C . ASP A 1 92 ? -7.048 26.690 33.094 1.00 60.22 92 ASP A C 1
ATOM 683 O O . ASP A 1 92 ? -7.191 26.930 34.293 1.00 60.22 92 ASP A O 1
ATOM 687 N N . ASP A 1 93 ? -5.956 27.114 32.446 1.00 58.78 93 ASP A N 1
ATOM 688 C CA . ASP A 1 93 ? -5.089 28.188 32.959 1.00 58.78 93 ASP A CA 1
ATOM 689 C C . ASP A 1 93 ? -5.163 29.394 32.013 1.00 58.78 93 ASP A C 1
ATOM 691 O O . ASP A 1 93 ? -4.427 29.516 31.026 1.00 58.78 93 ASP A O 1
ATOM 695 N N . GLU A 1 94 ? -6.125 30.275 32.305 1.00 57.84 94 GLU A N 1
ATOM 696 C CA . GLU A 1 94 ? -6.274 31.591 31.688 1.00 57.84 94 GLU A CA 1
ATOM 697 C C . GLU A 1 94 ? -5.046 32.467 31.987 1.00 57.84 94 GLU A C 1
ATOM 699 O O . GLU A 1 94 ? -5.037 33.300 32.895 1.00 57.84 94 GLU A O 1
ATOM 704 N N . SER A 1 95 ? -3.996 32.325 31.179 1.00 52.12 95 SER A N 1
ATOM 705 C CA . SER A 1 95 ? -2.992 33.375 31.027 1.00 52.12 95 SER A CA 1
ATOM 706 C C . SER A 1 95 ? -3.329 34.219 29.797 1.00 52.12 95 SER A C 1
ATOM 708 O O . SER A 1 95 ? -3.075 33.836 28.656 1.00 52.12 95 SER A O 1
ATOM 710 N N . GLU A 1 96 ? -3.924 35.392 30.036 1.00 57.97 96 GLU A N 1
ATOM 711 C CA . GLU A 1 96 ? -4.026 36.464 29.042 1.00 57.97 96 GLU A CA 1
ATOM 712 C C . GLU A 1 96 ? -2.610 36.895 28.627 1.00 57.97 96 GLU A C 1
ATOM 714 O O . GLU A 1 96 ? -1.959 37.723 29.270 1.00 57.97 96 GLU A O 1
ATOM 719 N N . SER A 1 97 ? -2.104 36.305 27.547 1.00 51.38 97 SER A N 1
ATOM 720 C CA . SER A 1 97 ? -0.916 36.775 26.848 1.00 51.38 97 SER A CA 1
ATOM 721 C C . SER A 1 97 ? -1.298 37.069 25.403 1.00 51.38 97 SER A C 1
ATOM 723 O O . SER A 1 97 ? -1.561 36.158 24.620 1.00 51.38 97 SER A O 1
ATOM 725 N N . ASP A 1 98 ? -1.358 38.364 25.085 1.00 53.69 98 ASP A N 1
ATOM 726 C CA . ASP A 1 98 ? -1.535 38.953 23.753 1.00 53.69 98 ASP A CA 1
ATOM 727 C C . ASP A 1 98 ? -0.373 38.560 22.810 1.00 53.69 98 ASP A C 1
ATOM 729 O O . ASP A 1 98 ? 0.465 39.376 22.422 1.00 53.69 98 ASP A O 1
ATOM 733 N N . GLU A 1 99 ? -0.303 37.291 22.415 1.00 49.09 99 GLU A N 1
ATOM 734 C CA . GLU A 1 99 ? 0.408 36.875 21.212 1.00 49.09 99 GLU A CA 1
ATOM 735 C C . GLU A 1 99 ? -0.591 36.261 20.238 1.00 49.09 99 GLU A C 1
ATOM 737 O O . GLU A 1 99 ? -1.165 35.201 20.474 1.00 49.09 99 GLU A O 1
ATOM 742 N N . GLU A 1 100 ? -0.783 36.967 19.124 1.00 51.69 100 GLU A N 1
ATOM 743 C CA . GLU A 1 100 ? -1.554 36.604 17.938 1.00 51.69 100 GLU A CA 1
ATOM 744 C C . GLU A 1 100 ? -1.034 35.273 17.352 1.00 51.69 100 GLU A C 1
ATOM 746 O O . GLU A 1 100 ? -0.248 35.205 16.401 1.00 51.69 100 GLU A O 1
ATOM 751 N N . GLY A 1 101 ? -1.431 34.184 18.009 1.00 42.91 101 GLY A N 1
ATOM 752 C CA . GLY A 1 101 ? -1.049 32.814 17.732 1.00 42.91 101 GLY A CA 1
ATOM 753 C C . GLY A 1 101 ? -1.756 32.325 16.483 1.00 42.91 101 GLY A C 1
ATOM 754 O O . GLY A 1 101 ? -2.887 31.853 16.523 1.00 42.91 101 GLY A O 1
ATOM 755 N N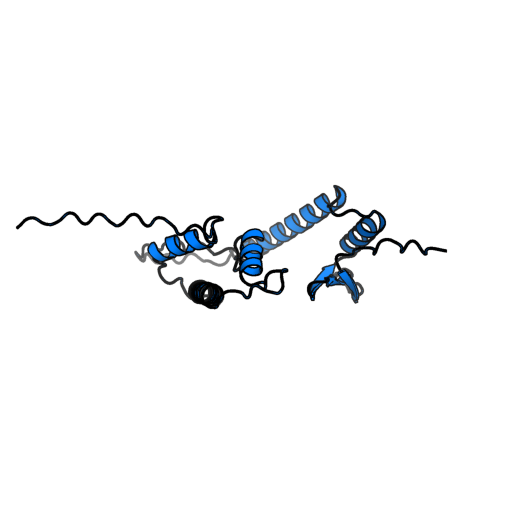 . THR A 1 102 ? -1.068 32.425 15.352 1.00 46.69 102 THR A N 1
ATOM 756 C CA . THR A 1 102 ? -1.474 31.742 14.124 1.00 46.69 102 THR A CA 1
ATOM 757 C C . THR A 1 102 ? -1.507 30.239 14.390 1.00 46.69 102 THR A C 1
ATOM 759 O O . THR A 1 102 ? -0.460 29.605 14.525 1.00 46.69 102 THR A O 1
ATOM 762 N N . GLU A 1 103 ? -2.719 29.682 14.493 1.00 43.22 103 GLU A N 1
ATOM 763 C CA . GLU A 1 103 ? -2.985 28.253 14.649 1.00 43.22 103 GLU A CA 1
ATOM 764 C C . GLU A 1 103 ? -2.157 27.467 13.628 1.00 43.22 103 GLU A C 1
ATOM 766 O O . GLU A 1 103 ? -2.436 27.435 12.425 1.00 43.22 103 GLU A O 1
ATOM 771 N N . ALA A 1 104 ? -1.068 26.863 14.104 1.00 43.22 104 ALA A N 1
ATOM 772 C CA . ALA A 1 104 ? -0.185 26.068 13.282 1.00 43.22 104 ALA A CA 1
ATOM 773 C C . ALA A 1 104 ? -0.938 24.797 12.889 1.00 43.22 104 ALA A C 1
ATOM 775 O O . ALA A 1 104 ? -0.927 23.808 13.618 1.00 43.22 104 ALA A O 1
ATOM 776 N N . ALA A 1 105 ? -1.599 24.847 11.729 1.00 46.59 105 ALA A N 1
ATOM 777 C CA . ALA A 1 105 ? -2.284 23.727 11.109 1.00 46.59 105 ALA A CA 1
ATOM 778 C C . ALA A 1 105 ? -1.413 22.467 11.204 1.00 46.59 105 ALA A C 1
ATOM 780 O O . ALA A 1 105 ? -0.365 22.350 10.554 1.00 46.59 105 ALA A O 1
ATOM 781 N N . MET A 1 106 ? -1.857 21.562 12.075 1.00 44.22 106 MET A N 1
ATOM 782 C CA . MET A 1 106 ? -1.290 20.252 12.341 1.00 44.22 106 MET A CA 1
ATOM 783 C C . MET A 1 106 ? -1.162 19.529 10.998 1.00 44.22 106 MET A C 1
ATOM 785 O O . MET A 1 106 ? -2.159 19.180 10.368 1.00 44.22 106 MET A O 1
ATOM 789 N N . VAL A 1 107 ? 0.068 19.401 10.497 1.00 43.94 107 VAL A N 1
ATOM 790 C CA . VAL A 1 107 ? 0.321 18.806 9.180 1.00 43.94 107 VAL A CA 1
ATOM 791 C C . VAL A 1 107 ? -0.153 17.346 9.231 1.00 43.94 107 VAL A C 1
ATOM 793 O O . VAL A 1 107 ? 0.303 16.611 10.112 1.00 43.94 107 VAL A O 1
ATOM 796 N N . PRO A 1 108 ? -1.069 16.906 8.345 1.00 46.72 108 PRO A N 1
ATOM 797 C CA . PRO A 1 108 ? -1.594 15.548 8.378 1.00 46.72 108 PRO A CA 1
ATOM 798 C C . PRO A 1 108 ? -0.460 14.523 8.296 1.00 46.72 108 PRO A C 1
ATOM 800 O O . PRO A 1 108 ? 0.401 14.598 7.407 1.00 46.72 108 PRO A O 1
ATOM 803 N N . ARG A 1 109 ? -0.470 13.547 9.214 1.00 39.22 109 ARG A N 1
ATOM 804 C CA . ARG A 1 109 ? 0.355 12.337 9.099 1.00 39.22 109 ARG A CA 1
ATOM 805 C C . ARG A 1 109 ? -0.007 11.682 7.764 1.00 39.22 109 ARG A C 1
ATOM 807 O O . ARG A 1 109 ? -1.165 11.345 7.551 1.00 39.22 109 ARG A O 1
ATOM 814 N N . GLY A 1 110 ? 0.955 11.600 6.847 1.00 45.62 110 GLY A N 1
ATOM 815 C CA . GLY A 1 110 ? 0.711 11.213 5.450 1.00 45.62 110 GLY A CA 1
ATOM 816 C C . GLY A 1 110 ? 1.193 12.224 4.407 1.00 45.62 110 GLY A C 1
ATOM 817 O O . GLY A 1 110 ? 1.050 11.968 3.213 1.00 45.62 110 GLY A O 1
ATOM 818 N N . SER A 1 111 ? 1.804 13.338 4.821 1.00 48.94 111 SER A N 1
ATOM 819 C CA . SER A 1 111 ? 2.508 14.249 3.908 1.00 48.94 111 SER A CA 1
ATOM 820 C C . SER A 1 111 ? 3.741 13.555 3.319 1.00 48.94 111 SER A C 1
ATOM 822 O O . SER A 1 111 ? 4.847 13.642 3.844 1.00 48.94 111 SER A O 1
ATOM 824 N N . ARG A 1 112 ? 3.525 12.781 2.254 1.00 54.72 112 ARG A N 1
ATOM 825 C CA . ARG A 1 112 ? 4.574 12.139 1.460 1.00 54.72 112 ARG A CA 1
ATOM 826 C C . ARG A 1 112 ? 5.330 13.218 0.672 1.00 54.72 112 ARG A C 1
ATOM 828 O O . ARG A 1 112 ? 4.731 14.209 0.261 1.00 54.72 112 ARG A O 1
ATOM 835 N N . LEU A 1 113 ? 6.618 12.967 0.401 1.00 58.00 113 LEU A N 1
ATOM 836 C CA . LEU A 1 113 ? 7.507 13.763 -0.476 1.00 58.00 113 LEU A CA 1
ATOM 837 C C . LEU A 1 113 ? 6.809 14.203 -1.781 1.00 58.00 113 LEU A C 1
ATOM 839 O O . LEU A 1 113 ? 7.035 15.289 -2.306 1.00 58.00 113 LEU A O 1
ATOM 843 N N . TRP A 1 114 ? 5.903 13.353 -2.268 1.00 68.44 114 TRP A N 1
ATOM 844 C CA . TRP A 1 114 ? 5.061 13.580 -3.431 1.00 68.44 114 TRP A CA 1
ATOM 845 C C . TRP A 1 114 ? 3.590 13.566 -3.011 1.00 68.44 114 TRP A C 1
ATOM 847 O O . TRP A 1 114 ? 3.112 12.555 -2.491 1.00 68.44 114 TRP A O 1
ATOM 857 N N . LEU A 1 115 ? 2.872 14.666 -3.273 1.00 58.25 115 LEU A N 1
ATOM 858 C CA . LEU A 1 115 ? 1.441 14.819 -2.959 1.00 58.25 115 LEU A CA 1
ATOM 859 C C . LEU A 1 115 ? 0.543 13.827 -3.721 1.00 58.25 115 LEU A C 1
ATOM 861 O O . LEU A 1 115 ? -0.590 13.589 -3.314 1.00 58.25 115 LEU A O 1
ATOM 865 N N . SER A 1 116 ? 1.036 13.244 -4.816 1.00 65.69 116 SER A N 1
ATOM 866 C CA . SER A 1 116 ? 0.337 12.219 -5.592 1.00 65.69 116 SER A CA 1
ATOM 867 C C . SER A 1 116 ? 1.301 11.152 -6.120 1.00 65.69 116 SER A C 1
ATOM 869 O O . SER A 1 116 ? 2.496 11.406 -6.305 1.00 65.69 116 SER A O 1
ATOM 871 N N . LYS A 1 117 ? 0.768 9.951 -6.399 1.00 64.69 117 LYS A N 1
ATOM 872 C CA . LYS A 1 117 ? 1.491 8.866 -7.092 1.00 64.69 117 LYS A CA 1
ATOM 873 C C . LYS A 1 117 ? 2.011 9.342 -8.455 1.00 64.69 117 LYS A C 1
ATOM 875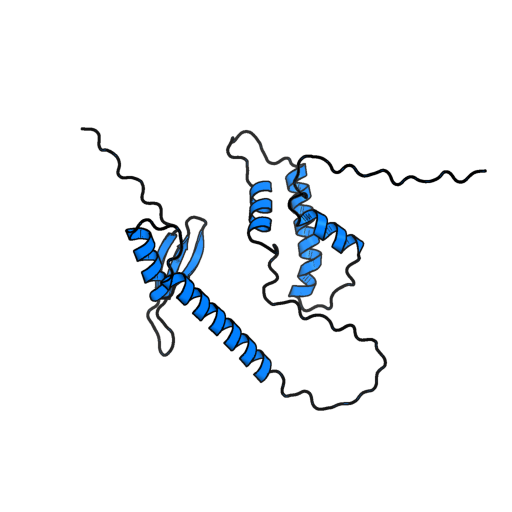 O O . LYS A 1 117 ? 3.160 9.093 -8.789 1.00 64.69 117 LYS A O 1
ATOM 880 N N . GLU A 1 118 ? 1.212 10.131 -9.173 1.00 66.25 118 GLU A N 1
ATOM 881 C CA . GLU A 1 118 ? 1.578 10.734 -10.463 1.00 66.25 118 GLU A CA 1
ATOM 882 C C . GLU A 1 118 ? 2.830 11.622 -10.373 1.00 66.25 118 GLU A C 1
ATOM 884 O O . GLU A 1 118 ? 3.715 11.529 -11.222 1.00 66.25 118 GLU A O 1
ATOM 889 N N . ALA A 1 119 ? 2.937 12.471 -9.343 1.00 64.56 119 ALA A N 1
ATOM 890 C CA . ALA A 1 119 ? 4.105 13.335 -9.162 1.00 64.56 119 ALA A CA 1
ATOM 891 C C . ALA A 1 119 ? 5.380 12.516 -8.900 1.00 64.56 119 ALA A C 1
ATOM 893 O O . ALA A 1 119 ? 6.432 12.820 -9.462 1.00 64.56 119 ALA A O 1
ATOM 894 N N . ARG A 1 120 ? 5.263 11.438 -8.114 1.00 75.44 120 ARG A N 1
ATOM 895 C CA . ARG A 1 120 ? 6.359 10.494 -7.864 1.00 75.44 120 ARG A CA 1
ATOM 896 C C . ARG A 1 120 ? 6.792 9.782 -9.142 1.00 75.44 120 ARG A C 1
ATOM 898 O O . ARG A 1 120 ? 7.977 9.795 -9.452 1.00 75.44 120 ARG A O 1
ATOM 905 N N . SER A 1 121 ? 5.843 9.232 -9.900 1.00 72.44 121 SER A N 1
ATOM 906 C CA . SER A 1 121 ? 6.134 8.544 -11.161 1.00 72.44 121 SER A CA 1
ATOM 907 C C . SER A 1 121 ? 6.789 9.476 -12.175 1.00 72.44 121 SER A C 1
ATOM 909 O O . SER A 1 121 ? 7.741 9.081 -12.828 1.00 72.44 121 SER A O 1
ATOM 911 N N . ARG A 1 122 ? 6.365 10.744 -12.270 1.00 68.81 122 ARG A N 1
ATOM 912 C CA . ARG A 1 122 ? 7.028 11.725 -13.148 1.00 68.81 122 ARG A CA 1
ATOM 913 C C . ARG A 1 122 ? 8.470 12.000 -12.749 1.00 68.81 122 ARG A C 1
ATOM 915 O O . ARG A 1 122 ? 9.325 12.085 -13.624 1.00 68.81 122 ARG A O 1
ATOM 922 N N . TRP A 1 123 ? 8.736 12.146 -11.453 1.00 77.88 123 TRP A N 1
ATOM 923 C CA . TRP A 1 123 ? 10.096 12.341 -10.963 1.00 77.88 123 TRP A CA 1
ATOM 924 C C . TRP A 1 123 ? 10.967 11.105 -11.214 1.00 77.88 123 TRP A C 1
ATOM 926 O O . TRP A 1 123 ? 12.085 11.240 -11.701 1.00 77.88 123 TRP A O 1
ATOM 936 N N . GLN A 1 124 ? 10.430 9.905 -10.973 1.00 79.94 124 GLN A N 1
ATOM 937 C CA . GLN A 1 124 ? 11.109 8.648 -11.290 1.00 79.94 124 GLN A CA 1
ATOM 938 C C . GLN A 1 124 ? 11.385 8.525 -12.793 1.00 79.94 124 GLN A C 1
ATOM 940 O O . GLN A 1 124 ? 12.519 8.264 -13.167 1.00 79.94 124 GLN A O 1
ATOM 945 N N . CYS A 1 125 ? 10.410 8.806 -13.664 1.00 72.69 125 CYS A N 1
ATOM 946 C CA . CYS A 1 125 ? 10.608 8.806 -15.117 1.00 72.69 125 CYS A CA 1
ATOM 947 C C . CYS A 1 125 ? 11.642 9.841 -15.580 1.00 72.69 125 CYS A C 1
ATOM 949 O O . CYS A 1 125 ? 12.372 9.579 -16.526 1.00 72.69 125 CYS A O 1
ATOM 951 N N . ALA A 1 126 ? 11.722 11.009 -14.933 1.00 73.12 126 ALA A N 1
ATOM 952 C CA . ALA A 1 126 ? 12.728 12.022 -15.256 1.00 73.12 126 ALA A CA 1
ATOM 953 C C . ALA A 1 126 ? 14.157 11.603 -14.859 1.00 73.12 126 ALA A C 1
ATOM 955 O O . ALA A 1 126 ? 15.124 12.162 -15.373 1.00 73.12 126 ALA A O 1
ATOM 956 N N . LEU A 1 127 ? 14.286 10.645 -13.935 1.00 78.75 127 LEU A N 1
ATOM 957 C CA . LEU A 1 127 ? 15.556 10.089 -13.467 1.00 78.75 127 LEU A CA 1
ATOM 958 C C . LEU A 1 127 ? 15.871 8.705 -14.036 1.00 78.75 127 LEU A C 1
ATOM 960 O O . LEU A 1 127 ? 17.019 8.264 -13.944 1.00 78.75 127 LEU A O 1
ATOM 964 N N . ALA A 1 128 ? 14.886 8.024 -14.614 1.00 80.19 128 ALA A N 1
ATOM 965 C CA . ALA A 1 128 ? 15.075 6.748 -15.274 1.00 80.19 128 ALA A CA 1
ATOM 966 C C . ALA A 1 128 ? 15.909 6.958 -16.546 1.00 80.19 128 ALA A C 1
ATOM 968 O O . ALA A 1 128 ? 15.696 7.943 -17.260 1.00 80.19 128 ALA A O 1
ATOM 969 N N . PRO A 1 129 ? 16.890 6.090 -16.834 1.00 73.69 129 PRO A N 1
ATOM 970 C CA . PRO A 1 129 ? 17.508 6.085 -18.146 1.00 73.69 129 PRO A CA 1
ATOM 971 C C . PRO A 1 129 ? 16.420 5.742 -19.183 1.00 73.69 129 PRO A C 1
ATOM 973 O O . PRO A 1 129 ? 15.625 4.837 -18.940 1.00 73.69 129 PRO A O 1
ATOM 976 N N . PRO A 1 130 ? 16.322 6.465 -20.303 1.00 73.19 130 PRO A N 1
ATOM 977 C CA . PRO A 1 130 ? 15.371 6.140 -21.358 1.00 73.19 130 PRO A CA 1
ATOM 978 C C . PRO A 1 130 ? 15.630 4.747 -21.944 1.00 73.19 130 PRO A C 1
ATOM 980 O O . PRO A 1 130 ? 16.772 4.316 -22.101 1.00 73.19 130 PRO A O 1
ATOM 983 N N . ASP A 1 131 ? 14.537 4.073 -22.306 1.00 74.38 131 ASP A N 1
ATOM 984 C CA . ASP A 1 131 ? 14.524 2.691 -22.810 1.00 74.38 131 ASP A CA 1
ATOM 985 C C . ASP A 1 131 ? 15.308 2.493 -24.117 1.00 74.38 131 ASP A C 1
ATOM 987 O O . ASP A 1 131 ? 15.587 1.362 -24.510 1.00 74.38 131 ASP A O 1
ATOM 991 N N . ASP A 1 132 ? 15.673 3.579 -24.808 1.00 78.25 132 ASP A N 1
ATOM 992 C CA . ASP A 1 132 ? 16.456 3.517 -26.042 1.00 78.25 132 ASP A CA 1
ATOM 993 C C . ASP A 1 132 ? 17.938 3.182 -25.804 1.00 78.25 132 ASP A C 1
ATOM 995 O O . ASP A 1 132 ? 18.658 2.927 -26.766 1.00 78.25 132 ASP A O 1
ATOM 999 N N . GLY A 1 133 ? 18.400 3.159 -24.546 1.00 71.69 133 GLY A N 1
ATOM 1000 C CA . GLY A 1 133 ? 19.768 2.789 -24.165 1.00 71.69 133 GLY A CA 1
ATOM 1001 C C . GLY A 1 133 ? 20.855 3.759 -24.650 1.00 71.69 133 GLY A C 1
ATOM 1002 O O . GLY A 1 133 ? 22.017 3.613 -24.275 1.00 71.69 133 GLY A O 1
ATOM 1003 N N . GLU A 1 134 ? 20.492 4.758 -25.455 1.00 68.94 134 GLU A N 1
ATOM 1004 C CA . GLU A 1 134 ? 21.413 5.711 -26.073 1.00 68.94 134 GLU A CA 1
ATOM 1005 C C . GLU A 1 134 ? 21.333 7.096 -25.437 1.00 68.94 134 GLU A C 1
ATOM 1007 O O . GLU A 1 134 ? 22.314 7.846 -25.438 1.00 68.94 134 GLU A O 1
ATOM 1012 N N . ARG A 1 135 ? 20.184 7.467 -24.870 1.00 66.56 135 ARG A N 1
ATOM 1013 C CA . ARG A 1 135 ? 20.070 8.730 -24.150 1.00 66.56 135 ARG A CA 1
ATOM 1014 C C . ARG A 1 135 ? 20.433 8.498 -22.690 1.00 66.56 135 ARG A C 1
ATOM 1016 O O . ARG A 1 135 ? 19.785 7.768 -21.963 1.00 66.56 135 ARG A O 1
ATOM 1023 N N . HIS A 1 136 ? 21.473 9.164 -22.219 1.00 71.44 136 HIS A N 1
ATOM 1024 C CA . HIS A 1 136 ? 21.669 9.319 -20.783 1.00 71.44 136 HIS A CA 1
ATOM 1025 C C . HIS A 1 136 ? 20.852 10.513 -20.301 1.00 71.44 136 HIS A C 1
ATOM 1027 O O . HIS A 1 136 ? 20.684 11.494 -21.034 1.00 71.44 136 HIS A O 1
ATOM 1033 N N . ASN A 1 137 ? 20.373 10.458 -19.057 1.00 77.38 137 ASN A N 1
ATOM 1034 C CA . ASN A 1 137 ? 19.852 11.657 -18.415 1.00 77.38 137 ASN A CA 1
ATOM 1035 C C . ASN A 1 137 ? 20.933 12.726 -18.458 1.00 77.38 137 ASN A C 1
ATOM 1037 O O . ASN A 1 137 ? 22.079 12.478 -18.073 1.00 77.38 137 ASN A O 1
ATOM 1041 N N . SER A 1 138 ? 20.582 13.896 -18.989 1.00 79.00 138 SER A N 1
ATOM 1042 C CA . SER A 1 138 ? 21.556 14.969 -19.095 1.00 79.00 138 SER A CA 1
ATOM 1043 C C . SER A 1 138 ? 22.042 15.327 -17.690 1.00 79.00 138 SER A C 1
ATOM 1045 O O . SER A 1 138 ? 21.273 15.294 -16.722 1.00 79.00 138 SER A O 1
ATOM 1047 N N . ILE A 1 139 ? 23.328 15.654 -17.564 1.00 79.31 139 ILE A N 1
ATOM 1048 C CA . ILE A 1 139 ? 23.941 16.009 -16.276 1.00 79.31 139 ILE A CA 1
ATOM 1049 C C . ILE A 1 139 ? 23.168 17.171 -15.635 1.00 79.31 139 ILE A C 1
ATOM 1051 O O . ILE A 1 139 ? 22.967 17.205 -14.423 1.00 79.31 139 ILE A O 1
ATOM 1055 N N . GLU A 1 140 ? 22.658 18.083 -16.461 1.00 71.50 140 GLU A N 1
ATOM 1056 C CA . GLU A 1 140 ? 21.809 19.196 -16.053 1.00 71.50 140 GLU A CA 1
ATOM 1057 C C . GLU A 1 140 ? 20.475 18.718 -15.467 1.00 71.50 140 GLU A C 1
ATOM 1059 O O . GLU A 1 140 ? 20.062 19.226 -14.428 1.00 71.50 140 GLU A O 1
ATOM 1064 N N . GLY A 1 141 ? 19.816 17.728 -16.080 1.00 74.50 141 GLY A N 1
ATOM 1065 C CA . GLY A 1 141 ? 18.556 17.164 -15.585 1.00 74.50 141 GLY A CA 1
ATOM 1066 C C . GLY A 1 141 ? 18.715 16.468 -14.233 1.00 74.50 141 GLY A C 1
ATOM 1067 O O . GLY A 1 141 ? 17.892 16.656 -13.330 1.00 74.50 141 GLY A O 1
ATOM 1068 N N . VAL A 1 142 ? 19.818 15.739 -14.051 1.00 77.62 142 VAL A N 1
ATOM 1069 C CA . VAL A 1 142 ? 20.160 15.105 -12.769 1.00 77.62 142 VAL A CA 1
ATOM 1070 C C . VAL A 1 142 ? 20.475 16.160 -11.706 1.00 77.62 142 VAL A C 1
ATOM 1072 O O . VAL A 1 142 ? 19.936 16.095 -10.601 1.00 77.62 142 VAL A O 1
ATOM 1075 N N . ALA A 1 143 ? 21.287 17.170 -12.032 1.00 74.38 143 ALA A N 1
ATOM 1076 C CA . ALA A 1 143 ? 21.639 18.245 -11.102 1.00 74.38 143 ALA A CA 1
ATOM 1077 C C . ALA A 1 143 ? 20.410 19.054 -10.654 1.00 74.38 143 ALA A C 1
ATOM 1079 O O . ALA A 1 143 ? 20.255 19.361 -9.472 1.00 74.38 143 ALA A O 1
ATOM 1080 N N . VAL A 1 144 ? 19.506 19.358 -11.587 1.00 73.38 144 VAL A N 1
ATOM 1081 C CA . VAL A 1 144 ? 18.243 20.058 -11.321 1.00 73.38 144 VAL A CA 1
ATOM 1082 C C . VAL A 1 144 ? 17.329 19.218 -10.421 1.00 73.38 144 VAL A C 1
ATOM 1084 O O . VAL A 1 144 ? 16.781 19.741 -9.450 1.00 73.38 144 VAL A O 1
ATOM 1087 N N . SER A 1 145 ? 17.233 17.908 -10.665 1.00 75.19 145 SER A N 1
ATOM 1088 C CA . SER A 1 145 ? 16.455 16.985 -9.824 1.00 75.19 145 SER A CA 1
ATOM 1089 C C . SER A 1 145 ? 17.031 16.845 -8.411 1.00 75.19 145 SER A C 1
ATOM 1091 O O . SER A 1 145 ? 16.277 16.785 -7.439 1.00 75.19 145 SER A O 1
ATOM 1093 N N . PHE A 1 146 ? 18.360 16.841 -8.281 1.00 79.00 146 PHE A N 1
ATOM 1094 C CA . PHE A 1 146 ? 19.043 16.785 -6.989 1.00 79.00 146 PHE A CA 1
ATOM 1095 C C . PHE A 1 146 ? 18.837 18.067 -6.173 1.00 79.00 146 PHE A C 1
ATOM 1097 O O . PHE A 1 146 ? 18.543 17.994 -4.981 1.00 79.00 146 PHE A O 1
ATOM 1104 N N . SER A 1 147 ? 18.923 19.241 -6.809 1.00 74.06 147 SER A N 1
ATOM 1105 C CA . SER A 1 147 ? 18.609 20.518 -6.155 1.00 74.06 147 SER A CA 1
ATOM 1106 C C . SER A 1 147 ? 17.159 20.562 -5.673 1.00 74.06 147 SER A C 1
ATOM 1108 O O . SER A 1 147 ? 16.924 20.912 -4.522 1.00 74.06 147 SER A O 1
ATOM 1110 N N . ALA A 1 148 ? 16.198 20.106 -6.483 1.00 74.44 148 ALA A N 1
ATOM 1111 C CA . ALA A 1 148 ? 14.796 20.034 -6.067 1.00 74.44 148 ALA A CA 1
ATOM 1112 C C . ALA A 1 148 ? 14.583 19.106 -4.858 1.00 74.44 148 ALA A C 1
ATOM 1114 O O . ALA A 1 148 ? 13.840 19.448 -3.936 1.00 74.44 148 ALA A O 1
ATOM 1115 N N . LEU A 1 149 ? 15.263 17.954 -4.824 1.00 79.12 149 LEU A N 1
ATOM 1116 C CA . LEU A 1 149 ? 15.227 17.044 -3.677 1.00 79.12 149 LEU A CA 1
ATOM 1117 C C . LEU A 1 149 ? 15.861 17.678 -2.428 1.00 79.12 149 LEU A C 1
ATOM 1119 O O . LEU A 1 149 ? 15.340 17.525 -1.322 1.00 79.12 149 LEU A O 1
ATOM 1123 N N . LYS A 1 150 ? 16.965 18.411 -2.588 1.00 79.19 150 LYS A N 1
ATOM 1124 C CA . LYS A 1 150 ? 17.639 19.118 -1.493 1.00 79.19 150 LYS A CA 1
ATOM 1125 C C . LYS A 1 150 ? 16.768 20.235 -0.916 1.00 79.19 150 LYS A C 1
ATOM 1127 O O . LYS A 1 150 ? 16.621 20.322 0.299 1.00 79.19 150 LYS A O 1
ATOM 1132 N N . ASP A 1 151 ? 16.155 21.044 -1.772 1.00 74.50 151 ASP A N 1
ATOM 1133 C CA . ASP A 1 151 ? 15.257 22.119 -1.344 1.00 74.50 151 ASP A CA 1
ATOM 1134 C C . ASP A 1 151 ? 14.038 21.534 -0.624 1.00 74.50 151 ASP A C 1
ATOM 1136 O O . ASP A 1 151 ? 13.656 21.994 0.452 1.00 74.50 151 ASP A O 1
ATOM 1140 N N . HIS A 1 152 ? 13.476 20.444 -1.153 1.00 72.12 152 HIS A N 1
ATOM 1141 C CA . HIS A 1 152 ? 12.389 19.738 -0.490 1.00 72.12 152 HIS A CA 1
ATOM 1142 C C . HIS A 1 152 ? 12.817 19.181 0.874 1.00 72.12 152 HIS A C 1
ATOM 1144 O O . HIS A 1 152 ? 12.152 19.419 1.878 1.00 72.12 152 HIS A O 1
ATOM 1150 N N . THR A 1 153 ? 13.931 18.456 0.958 1.00 74.12 153 THR A N 1
ATOM 1151 C CA . THR A 1 153 ? 14.393 17.902 2.241 1.00 74.12 153 THR A CA 1
ATOM 1152 C C . THR A 1 153 ? 14.663 19.007 3.257 1.00 74.12 153 THR A C 1
ATOM 1154 O O . THR A 1 153 ? 14.240 18.867 4.396 1.00 74.12 153 THR A O 1
ATOM 1157 N N . ALA A 1 154 ? 15.241 20.144 2.864 1.00 72.56 154 ALA A N 1
ATOM 1158 C CA . ALA A 1 154 ? 15.432 21.291 3.753 1.00 72.56 154 ALA A CA 1
ATOM 1159 C C . ALA A 1 154 ? 14.108 21.889 4.267 1.00 72.56 154 ALA A C 1
ATOM 1161 O O . ALA A 1 154 ? 14.023 22.298 5.424 1.00 72.56 154 ALA A O 1
ATOM 1162 N N . LEU A 1 155 ? 13.066 21.913 3.433 1.00 66.12 155 LEU A N 1
ATOM 1163 C CA . LEU A 1 155 ? 11.748 22.440 3.794 1.00 66.12 155 LEU A CA 1
ATOM 1164 C C . LEU A 1 155 ? 10.946 21.492 4.695 1.00 66.12 155 LEU A C 1
ATOM 1166 O O . LEU A 1 155 ? 10.196 21.952 5.557 1.00 66.12 155 LEU A O 1
ATOM 1170 N N . PHE A 1 156 ? 11.088 20.180 4.502 1.00 66.56 156 PHE A N 1
ATOM 1171 C CA . PHE A 1 156 ? 10.273 19.175 5.186 1.00 66.56 156 PHE A CA 1
ATOM 1172 C C . PHE A 1 156 ? 10.998 18.470 6.346 1.00 66.56 156 PHE A C 1
ATOM 1174 O O . PHE A 1 156 ? 10.329 18.000 7.261 1.00 66.56 156 PHE A O 1
ATOM 1181 N N . MET A 1 157 ? 12.336 18.463 6.398 1.00 68.69 157 MET A N 1
ATOM 1182 C CA . MET A 1 157 ? 13.104 17.933 7.541 1.00 68.69 157 MET A CA 1
ATOM 1183 C C . MET A 1 157 ? 12.729 18.595 8.874 1.00 68.69 157 MET A C 1
ATOM 1185 O O . MET A 1 157 ? 12.472 17.870 9.832 1.00 68.69 157 MET A O 1
ATOM 1189 N N . PRO A 1 158 ? 12.599 19.935 8.974 1.00 69.06 158 PRO A N 1
ATOM 1190 C CA . PRO A 1 158 ? 12.162 20.564 10.219 1.00 69.06 158 PRO A CA 1
ATOM 1191 C C . PRO A 1 158 ? 10.766 20.109 10.667 1.00 69.06 158 PRO A C 1
ATOM 1193 O O . PRO A 1 158 ? 10.506 20.047 11.866 1.00 69.06 158 PRO A O 1
ATOM 1196 N N . LEU A 1 159 ? 9.887 19.756 9.716 1.00 57.81 159 LEU A N 1
ATOM 1197 C CA . LEU A 1 159 ? 8.546 19.234 10.004 1.00 57.81 159 LEU A CA 1
ATOM 1198 C C . LEU A 1 159 ? 8.593 17.819 10.590 1.00 57.81 159 LEU A C 1
ATOM 1200 O O . LEU A 1 159 ? 7.751 17.487 11.420 1.00 57.81 159 LEU A O 1
ATOM 1204 N N . LEU A 1 160 ? 9.559 17.000 10.165 1.00 58.09 160 LEU A N 1
ATOM 1205 C CA . LEU A 1 160 ? 9.776 15.650 10.693 1.00 58.09 160 LEU A CA 1
ATOM 1206 C C . LEU A 1 160 ? 10.450 15.679 12.071 1.00 58.09 160 LEU A C 1
ATOM 1208 O O . LEU A 1 160 ? 10.088 14.897 12.943 1.00 58.09 160 LEU A O 1
ATOM 1212 N N . ASP A 1 161 ? 11.352 16.636 12.294 1.00 70.38 161 ASP A N 1
ATOM 1213 C CA . ASP A 1 161 ? 12.048 16.850 13.571 1.00 70.38 161 ASP A CA 1
ATOM 1214 C C . ASP A 1 161 ? 11.159 17.476 14.667 1.00 70.38 161 ASP A C 1
ATOM 1216 O 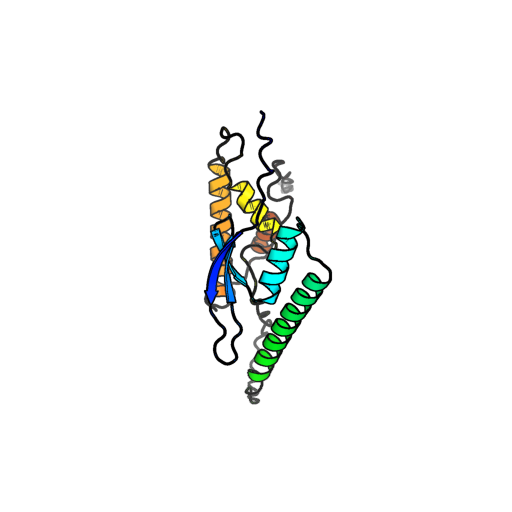O . ASP A 1 161 ? 11.632 17.742 15.773 1.00 70.38 161 ASP A O 1
ATOM 1220 N N . GLY A 1 162 ? 9.893 17.793 14.366 1.00 58.62 162 GLY A N 1
ATOM 1221 C CA . GLY A 1 162 ? 8.999 18.503 15.288 1.00 58.62 162 GLY A CA 1
ATOM 1222 C C . GLY A 1 162 ? 9.435 19.944 15.589 1.00 58.62 162 GLY A C 1
ATOM 1223 O O . GLY A 1 162 ? 8.958 20.552 16.548 1.00 58.62 162 GLY A O 1
ATOM 1224 N N . LYS A 1 163 ? 10.341 20.515 14.785 1.00 64.56 163 LYS A N 1
ATOM 1225 C CA . LYS A 1 163 ? 10.795 21.902 14.930 1.00 64.56 163 LYS A CA 1
ATOM 1226 C C . LYS A 1 163 ? 9.744 22.839 14.330 1.00 64.56 163 LYS A C 1
ATOM 1228 O O . LYS A 1 163 ? 9.159 22.556 13.285 1.00 64.56 163 LYS A O 1
ATOM 1233 N N . LYS A 1 164 ? 9.493 23.975 14.997 1.00 56.66 164 LYS A N 1
ATOM 1234 C CA . LYS A 1 164 ? 8.537 24.995 14.526 1.00 56.66 164 LYS A CA 1
ATOM 1235 C C . LYS A 1 164 ? 8.854 25.378 13.073 1.00 56.66 164 LYS A C 1
ATOM 1237 O O . LYS A 1 164 ? 10.020 25.564 12.724 1.00 56.66 164 LYS A O 1
ATOM 1242 N N . LYS A 1 165 ? 7.815 25.501 12.235 1.00 56.69 165 LYS A N 1
ATOM 1243 C CA . LYS A 1 165 ? 7.945 25.920 10.830 1.00 56.69 165 LYS A CA 1
ATOM 1244 C C . LYS A 1 165 ? 8.732 27.229 10.754 1.00 56.69 165 LYS A C 1
ATOM 1246 O O . LYS A 1 165 ? 8.317 28.230 11.334 1.00 56.69 165 LYS A O 1
ATOM 1251 N N . ALA A 1 166 ? 9.830 27.236 10.000 1.00 57.94 166 ALA A N 1
ATOM 1252 C CA . ALA A 1 166 ? 10.372 28.492 9.498 1.00 57.94 166 ALA A CA 1
ATOM 1253 C C . ALA A 1 166 ? 9.283 29.170 8.647 1.00 57.94 166 ALA A C 1
ATOM 1255 O O . ALA A 1 166 ? 8.546 28.474 7.941 1.00 57.94 166 ALA A O 1
ATOM 1256 N N . LYS A 1 167 ? 9.146 30.502 8.730 1.00 60.84 167 LYS A N 1
ATOM 1257 C CA . LYS A 1 167 ? 8.254 31.256 7.836 1.00 60.84 167 LYS A CA 1
ATOM 1258 C C . LYS A 1 167 ? 8.672 30.945 6.399 1.00 60.84 167 LYS A C 1
ATOM 1260 O O . LYS A 1 167 ? 9.744 31.359 5.973 1.00 60.84 167 LYS A O 1
ATOM 1265 N N . VAL A 1 168 ? 7.854 30.164 5.701 1.00 59.56 168 VAL A N 1
ATOM 1266 C CA . VAL A 1 168 ? 8.065 29.846 4.289 1.00 59.56 168 VAL A CA 1
ATOM 1267 C C . VAL A 1 168 ? 7.730 31.107 3.506 1.00 59.56 168 VAL A C 1
ATOM 1269 O O . VAL A 1 168 ? 6.625 31.633 3.644 1.00 59.56 168 VAL A O 1
ATOM 1272 N N . ASP A 1 169 ? 8.688 31.607 2.732 1.00 72.00 169 ASP A N 1
ATOM 1273 C CA . ASP A 1 169 ? 8.481 32.769 1.873 1.00 72.00 169 ASP A CA 1
ATOM 1274 C C . ASP A 1 169 ? 7.430 32.431 0.794 1.00 72.00 169 ASP A C 1
ATOM 1276 O O . ASP A 1 169 ? 7.367 31.313 0.276 1.00 72.00 169 ASP A O 1
ATOM 1280 N N . GLU A 1 170 ? 6.594 33.399 0.426 1.00 66.69 170 GLU A N 1
ATOM 1281 C CA . GLU A 1 170 ? 5.634 33.282 -0.675 1.00 66.69 170 GLU A CA 1
ATOM 1282 C C . GLU A 1 170 ? 6.340 32.925 -2.000 1.00 66.69 170 GLU A C 1
ATOM 1284 O O . GLU A 1 170 ? 5.785 32.218 -2.851 1.00 66.69 170 GLU A O 1
ATOM 1289 N N . ALA A 1 171 ? 7.602 33.348 -2.153 1.00 59.12 171 ALA A N 1
ATOM 1290 C CA . ALA A 1 171 ? 8.468 32.946 -3.256 1.00 59.12 171 ALA A CA 1
ATOM 1291 C C . ALA A 1 171 ? 8.737 31.428 -3.285 1.00 59.12 171 ALA A C 1
ATOM 1293 O O . ALA A 1 171 ? 8.681 30.825 -4.362 1.00 59.12 171 ALA A O 1
ATOM 1294 N N . ASP A 1 172 ? 8.940 30.797 -2.124 1.00 60.44 172 ASP A N 1
ATOM 1295 C CA . ASP A 1 172 ? 9.176 29.354 -2.009 1.00 60.44 172 ASP A CA 1
ATOM 1296 C C . ASP A 1 172 ? 7.902 28.557 -2.303 1.00 60.44 172 ASP A C 1
ATOM 1298 O O . ASP A 1 172 ? 7.948 27.544 -2.998 1.00 60.44 172 ASP A O 1
ATOM 1302 N N . GLU A 1 173 ? 6.734 29.026 -1.854 1.00 64.62 173 GLU A N 1
ATOM 1303 C CA . GLU A 1 173 ? 5.439 28.418 -2.208 1.00 64.62 173 GLU A CA 1
ATOM 1304 C C . GLU A 1 173 ? 5.147 28.482 -3.712 1.00 64.62 173 GLU A C 1
ATOM 1306 O O . GLU A 1 173 ? 4.635 27.532 -4.319 1.00 64.62 173 GLU A O 1
ATOM 1311 N N . LYS A 1 174 ? 5.517 29.589 -4.357 1.00 63.06 174 LYS A N 1
ATOM 1312 C CA . LYS A 1 174 ? 5.405 29.723 -5.808 1.00 63.06 174 LYS A CA 1
ATOM 1313 C C . LYS A 1 174 ? 6.369 28.787 -6.535 1.00 63.06 174 LYS A C 1
ATOM 1315 O O . LYS A 1 174 ? 5.961 28.161 -7.515 1.00 63.06 174 LYS A O 1
ATOM 1320 N N . LEU A 1 175 ? 7.603 28.654 -6.042 1.00 56.47 175 LEU A N 1
ATOM 1321 C CA . LEU A 1 175 ? 8.580 27.708 -6.574 1.00 56.47 175 LEU A CA 1
ATOM 1322 C C . LEU A 1 175 ? 8.043 26.274 -6.457 1.00 56.47 175 LEU A C 1
ATOM 1324 O O . LEU A 1 175 ? 7.986 25.574 -7.463 1.00 56.47 175 LEU A O 1
ATOM 1328 N N . LYS A 1 176 ? 7.510 25.875 -5.292 1.00 60.38 176 LYS A N 1
ATOM 1329 C CA . LYS A 1 176 ? 6.852 24.569 -5.085 1.00 60.38 176 LYS A CA 1
ATOM 1330 C C . LYS A 1 176 ? 5.782 24.296 -6.142 1.00 60.38 176 LYS A C 1
ATOM 1332 O O . LYS A 1 176 ? 5.832 23.267 -6.812 1.00 60.38 176 LYS A O 1
ATOM 1337 N N . LYS A 1 177 ? 4.839 25.220 -6.360 1.00 59.81 177 LYS A N 1
ATOM 1338 C CA . LYS A 1 177 ? 3.768 25.036 -7.363 1.00 59.81 177 LYS A CA 1
ATOM 1339 C C . LYS A 1 177 ? 4.301 24.807 -8.778 1.00 59.81 177 LYS A C 1
ATOM 1341 O O . LYS A 1 177 ? 3.682 24.066 -9.538 1.00 59.81 177 LYS A O 1
ATOM 1346 N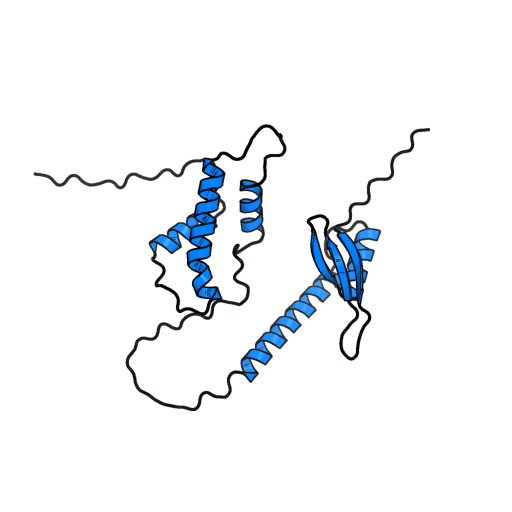 N . MET A 1 178 ? 5.448 25.395 -9.121 1.00 56.03 178 MET A N 1
ATOM 1347 C CA . MET A 1 178 ? 6.085 25.192 -10.422 1.00 56.03 178 MET A CA 1
ATOM 1348 C C . MET A 1 178 ? 6.710 23.805 -10.584 1.00 56.03 178 MET A C 1
ATOM 1350 O O . MET A 1 178 ? 6.862 23.380 -11.720 1.00 56.03 178 MET A O 1
ATOM 1354 N N . TRP A 1 179 ? 7.017 23.087 -9.503 1.00 54.88 179 TRP A N 1
ATOM 1355 C CA . TRP A 1 179 ? 7.601 21.740 -9.551 1.00 54.88 179 TRP A CA 1
ATOM 1356 C C . TRP A 1 179 ? 6.563 20.614 -9.479 1.00 54.88 179 TRP A C 1
ATOM 1358 O O . TRP A 1 179 ? 6.760 19.564 -10.084 1.00 54.88 179 TRP A O 1
ATOM 1368 N N . TYR A 1 180 ? 5.432 20.834 -8.801 1.00 54.94 180 TYR A N 1
ATOM 1369 C CA . TYR A 1 180 ? 4.400 19.798 -8.618 1.00 54.94 180 TYR A CA 1
ATOM 1370 C C . TYR A 1 180 ? 3.280 19.814 -9.668 1.00 54.94 180 TYR A C 1
ATOM 1372 O O . TYR A 1 180 ? 2.407 18.948 -9.639 1.00 54.94 180 TYR A O 1
ATOM 1380 N N . HIS A 1 181 ? 3.272 20.771 -10.600 1.00 52.56 181 HIS A N 1
ATOM 1381 C CA . HIS A 1 181 ? 2.289 20.802 -11.688 1.00 52.56 181 HIS A CA 1
ATOM 1382 C C . HIS A 1 181 ? 2.779 20.076 -12.951 1.00 52.56 181 HIS A C 1
ATOM 1384 O O . HIS A 1 181 ? 3.971 20.057 -13.253 1.00 52.56 181 HIS A O 1
ATOM 1390 N N . ALA A 1 182 ? 1.846 19.546 -13.749 1.00 43.28 182 ALA A N 1
ATOM 1391 C CA . ALA A 1 182 ? 2.131 18.839 -15.005 1.00 43.28 182 ALA A CA 1
ATOM 1392 C C . ALA A 1 182 ? 2.973 19.645 -16.024 1.00 43.28 182 ALA A C 1
ATOM 1394 O O . ALA A 1 182 ? 3.578 19.062 -16.918 1.00 43.28 182 ALA A O 1
ATOM 1395 N N . GLY A 1 183 ? 3.043 20.975 -15.885 1.00 49.59 183 GLY A N 1
ATOM 1396 C CA . GLY A 1 183 ? 3.858 21.856 -16.727 1.00 49.59 183 GLY A CA 1
ATOM 1397 C C . GLY A 1 183 ? 5.335 21.974 -16.327 1.00 49.59 183 GLY A C 1
ATOM 1398 O O . GLY A 1 183 ? 6.100 22.557 -17.088 1.00 49.59 183 GLY A O 1
ATOM 1399 N N . ALA A 1 184 ? 5.748 21.436 -15.172 1.00 49.16 184 ALA A N 1
ATOM 1400 C CA . ALA A 1 184 ? 7.089 21.615 -14.594 1.00 49.16 184 ALA A CA 1
ATOM 1401 C C . ALA A 1 184 ? 8.211 21.031 -15.460 1.00 49.16 184 ALA A C 1
ATOM 1403 O O . ALA A 1 184 ? 9.278 21.620 -15.604 1.00 49.16 184 ALA A O 1
ATOM 1404 N N . PHE A 1 185 ? 7.935 19.872 -16.053 1.00 47.81 185 PHE A N 1
ATOM 1405 C CA . PHE A 1 185 ? 8.891 19.077 -16.823 1.00 47.81 185 PHE A CA 1
ATOM 1406 C C . PHE A 1 185 ? 8.643 19.176 -18.333 1.00 47.81 185 PHE A C 1
ATOM 1408 O O . PHE A 1 185 ? 9.191 18.408 -19.119 1.00 47.81 185 PHE A O 1
ATOM 1415 N N . SER A 1 186 ? 7.795 20.115 -18.764 1.00 51.31 186 SER A N 1
ATOM 1416 C CA . SER A 1 186 ? 7.606 20.386 -20.186 1.00 51.31 186 SER A CA 1
ATOM 1417 C C . SER A 1 186 ? 8.912 20.925 -20.773 1.00 51.31 186 SER A C 1
ATOM 1419 O O . SER A 1 186 ? 9.414 21.960 -20.345 1.00 51.31 186 SER A O 1
ATOM 1421 N N . THR A 1 187 ? 9.414 20.283 -21.829 1.00 44.16 187 THR A N 1
ATOM 1422 C CA . THR A 1 187 ? 10.609 20.714 -22.583 1.00 44.16 187 THR A CA 1
ATOM 1423 C C . THR A 1 187 ? 10.459 22.092 -23.238 1.00 44.16 187 THR A C 1
ATOM 1425 O O . THR A 1 187 ? 11.434 22.679 -23.707 1.00 44.16 187 THR A O 1
ATOM 1428 N N . LYS A 1 188 ? 9.243 22.651 -23.271 1.00 47.72 188 LYS A N 1
ATOM 1429 C CA . LYS A 1 188 ? 9.019 24.037 -23.684 1.00 47.72 188 LYS A CA 1
ATOM 1430 C C . LYS A 1 188 ? 9.421 24.971 -22.547 1.00 47.72 188 LYS A C 1
ATOM 1432 O O . LYS A 1 188 ? 8.664 25.136 -21.592 1.00 47.72 188 LYS A O 1
ATOM 1437 N N . ALA A 1 189 ? 10.585 25.606 -22.696 1.00 42.50 189 ALA A N 1
ATOM 1438 C CA . ALA A 1 189 ? 11.060 26.645 -21.791 1.00 42.50 189 ALA A CA 1
ATOM 1439 C C . ALA A 1 189 ? 9.949 27.685 -21.527 1.00 42.50 189 ALA A C 1
ATOM 1441 O O . ALA A 1 189 ? 9.335 28.184 -22.483 1.00 42.50 189 ALA A O 1
ATOM 1442 N N . PRO A 1 190 ? 9.662 28.025 -20.259 1.00 45.16 190 PRO A N 1
ATOM 1443 C CA . PRO A 1 190 ? 8.652 29.020 -19.947 1.00 45.16 190 PRO A CA 1
ATOM 1444 C C . PRO A 1 190 ? 9.060 30.365 -20.552 1.00 45.16 190 PRO A C 1
ATOM 1446 O O . PRO A 1 190 ? 10.184 30.836 -20.376 1.00 45.16 190 PRO A O 1
ATOM 1449 N N . LYS A 1 191 ? 8.133 31.016 -21.266 1.00 47.47 191 LYS A N 1
ATOM 1450 C CA . LYS A 1 191 ? 8.311 32.402 -21.715 1.00 47.47 191 LYS A CA 1
ATOM 1451 C C . LYS A 1 191 ? 8.281 33.309 -20.487 1.00 47.47 191 LYS A C 1
ATOM 1453 O O . LYS A 1 191 ? 7.224 33.811 -20.108 1.00 47.47 191 LYS A O 1
ATOM 1458 N N . ILE A 1 192 ? 9.438 33.520 -19.865 1.00 48.91 192 ILE A N 1
ATOM 1459 C CA . ILE A 1 192 ? 9.610 34.544 -18.838 1.00 48.91 192 ILE A CA 1
ATOM 1460 C C . ILE A 1 192 ? 9.359 35.882 -19.534 1.00 48.91 192 ILE A C 1
ATOM 1462 O O . ILE A 1 192 ? 10.162 36.340 -20.347 1.00 48.91 192 ILE A O 1
ATOM 1466 N N . ARG A 1 193 ? 8.196 36.494 -19.279 1.00 47.41 193 ARG A N 1
ATOM 1467 C CA . ARG A 1 193 ? 7.939 37.860 -19.737 1.00 47.41 193 ARG A CA 1
ATOM 1468 C C . ARG A 1 193 ? 8.936 38.737 -18.994 1.00 47.41 193 ARG A C 1
ATOM 1470 O O . ARG A 1 193 ? 8.840 38.854 -17.775 1.00 47.41 193 ARG A O 1
ATOM 1477 N N . ALA A 1 194 ? 9.902 39.295 -19.720 1.00 49.53 194 ALA A N 1
ATOM 1478 C CA . ALA A 1 194 ? 10.838 40.260 -19.168 1.00 49.53 194 ALA A CA 1
ATOM 1479 C C . ALA A 1 194 ? 10.033 41.326 -18.417 1.00 49.53 194 ALA A C 1
ATOM 1481 O O . ALA A 1 194 ? 9.129 41.942 -18.991 1.00 49.53 194 ALA A O 1
ATOM 1482 N N . ALA A 1 195 ? 10.313 41.480 -17.123 1.00 51.56 195 ALA A N 1
ATOM 1483 C CA . ALA A 1 195 ? 9.718 42.526 -16.315 1.00 51.56 195 ALA A CA 1
ATOM 1484 C C . ALA A 1 195 ? 10.065 43.859 -16.986 1.00 51.56 195 ALA A C 1
ATOM 1486 O O . ALA A 1 195 ? 11.227 44.258 -17.036 1.00 51.56 195 ALA A O 1
ATOM 1487 N N . GLY A 1 196 ? 9.059 44.492 -17.589 1.00 53.12 196 GLY A N 1
ATOM 1488 C CA . GLY A 1 196 ? 9.200 45.758 -18.291 1.00 53.12 196 GLY A CA 1
ATOM 1489 C C . GLY A 1 196 ? 9.568 46.855 -17.304 1.00 53.12 196 GLY A C 1
ATOM 1490 O O . GLY A 1 196 ? 8.692 47.530 -16.766 1.00 53.12 196 GLY A O 1
ATOM 1491 N N . GLY A 1 197 ? 10.866 47.027 -17.063 1.00 53.62 197 GLY A N 1
ATOM 1492 C CA . GLY A 1 197 ? 11.407 48.190 -16.384 1.00 53.62 197 GLY A CA 1
ATOM 1493 C C . GLY A 1 197 ? 11.084 49.426 -17.213 1.00 53.62 197 GLY A C 1
ATOM 1494 O O . GLY A 1 197 ? 11.639 49.622 -18.292 1.00 53.62 197 GLY A O 1
ATOM 1495 N N . ARG A 1 198 ? 10.156 50.256 -16.729 1.00 54.47 198 ARG A N 1
ATOM 1496 C CA . ARG A 1 198 ? 9.952 51.591 -17.292 1.00 54.47 198 ARG A CA 1
ATOM 1497 C C . ARG A 1 198 ? 11.239 52.400 -17.084 1.00 54.47 198 ARG A C 1
ATOM 1499 O O . ARG A 1 198 ? 11.692 52.493 -15.941 1.00 54.47 198 ARG A O 1
ATOM 1506 N N . PRO A 1 199 ? 11.820 53.004 -18.133 1.00 58.53 199 PRO A N 1
ATOM 1507 C CA . PRO A 1 199 ? 12.963 53.886 -17.965 1.00 58.53 199 PRO A CA 1
ATOM 1508 C C . PRO A 1 199 ? 12.531 55.116 -17.159 1.00 58.53 199 PRO A C 1
ATOM 1510 O O . PRO A 1 199 ? 11.552 55.784 -17.498 1.00 58.53 199 PRO A O 1
ATOM 1513 N N . ARG A 1 200 ? 13.248 55.404 -16.069 1.00 61.28 200 ARG A N 1
ATOM 1514 C CA . ARG A 1 200 ? 13.111 56.673 -15.350 1.00 61.28 200 ARG A CA 1
ATOM 1515 C C . ARG A 1 200 ? 13.737 57.766 -16.215 1.00 61.28 200 ARG A C 1
ATOM 1517 O O . ARG A 1 200 ? 14.931 57.714 -16.501 1.00 61.28 200 ARG A O 1
ATOM 1524 N N . GLY A 1 201 ? 12.899 58.690 -16.681 1.00 68.81 201 GLY A N 1
ATOM 1525 C CA . GLY A 1 201 ? 13.316 59.874 -17.428 1.00 68.81 201 GLY A CA 1
ATOM 1526 C C . GLY A 1 201 ? 14.236 60.766 -16.595 1.00 68.81 201 GLY A C 1
ATOM 1527 O O . GLY A 1 201 ? 14.082 60.845 -15.375 1.00 68.81 201 GLY A O 1
ATOM 1528 N N . ARG A 1 202 ? 15.208 61.357 -17.291 1.00 63.09 202 ARG A N 1
ATOM 1529 C CA . ARG A 1 202 ? 16.174 62.349 -16.806 1.00 63.09 202 ARG A CA 1
ATOM 1530 C C . ARG A 1 202 ? 15.526 63.703 -16.561 1.00 63.09 202 ARG A C 1
ATOM 1532 O O . ARG A 1 202 ? 14.593 64.032 -17.325 1.00 63.09 202 ARG A O 1
#

pLDDT: mean 73.62, std 17.97, range [39.22, 98.38]

Organism: NCBI:txid156174

Secondary structure (DSSP, 8-state):
----PPP----SEEEEEEE--BTTBPPEEEEEETTS-EEEEEHHHHHHHHHHHHHT--S--HHHHHHHHHHHHHHHHHHHHHHHHTSS------------------PPTT--SSSSHHHHHHHHHHHSPPTTSSPPPPHHHHHHHHHHHHHHHHHHHHHHTTPPPP---HHHHHHHHHHHSTTTT-SS--------------

Sequence (202 aa):
ADEAGAPAVVSDGVIAGWLPAEGDDEALWYMVHDDGDEEDLDAIEVGFAVANYAEGRSSHCEAEAAYVAKVAAEASRRTRELRNLKGSDDDDDESESDEEGTEAAMVPRGSRLWLSKEARSRWQCALAPPDDGERHNSIEGVAVSFSALKDHTALFMPLLDGKKKAKVDEADEKLKKMWYHAGAFSTKAPKIRAAGGRPRGR